Protein AF-A0A7S4CDK6-F1 (afdb_monomer)

Organism: NCBI:txid73025

Radius of gyration: 19.49 Å; Cα contacts (8 Å, |Δi|>4): 298; chains: 1; bounding box: 46×49×51 Å

Foldseek 3Di:
DDPDLVNLVVLLVVLLVLLVVLVQLAPVVLPPRPVPDDPVVSLVVSVVCLVPPLLVSLVVLLVVLVCLVVNVVCVVPVVSSLSSNLSSLSSNLSSLQGAPDRDDPVVSVVVPDPPDRQRAHALVCLVPLLDPVSLVSLLSSLVSNCVRPVLSSLSCLSVLLSLLSYDHPNQDDDPVSSLVSLLSSLVSSLVSLLSLLVVLLVDPCPDSSVLSSLLSSLSSVLSNVVNDDVVSVVVCVVVNVVSVVSLVVSLVSLVVVCVVPVPPVSSVNSNVSSVD

Structure (mmCIF, N/CA/C/O backbone):
data_AF-A0A7S4CDK6-F1
#
_entry.id   AF-A0A7S4CDK6-F1
#
loop_
_atom_site.group_PDB
_atom_site.id
_atom_site.type_symbol
_atom_site.label_atom_id
_atom_site.label_alt_id
_atom_site.label_comp_id
_atom_site.label_asym_id
_atom_site.label_entity_id
_atom_site.label_seq_id
_atom_site.pdbx_PDB_ins_code
_atom_site.Cartn_x
_atom_site.Cartn_y
_atom_site.Cartn_z
_atom_site.occupancy
_atom_site.B_iso_or_equiv
_atom_site.auth_seq_id
_atom_site.auth_comp_id
_atom_site.auth_asym_id
_atom_site.auth_atom_id
_atom_site.pdbx_PDB_model_num
ATOM 1 N N . GLN A 1 1 ? 3.231 27.220 -4.718 1.00 45.38 1 GLN A N 1
ATOM 2 C CA . GLN A 1 1 ? 4.482 27.857 -4.254 1.00 45.38 1 GLN A CA 1
ATOM 3 C C . GLN A 1 1 ? 5.558 26.787 -4.247 1.00 45.38 1 GLN A C 1
ATOM 5 O O . GLN A 1 1 ? 5.269 25.670 -3.843 1.00 45.38 1 GLN A O 1
ATOM 10 N N . PHE A 1 2 ? 6.711 27.118 -4.820 1.00 46.81 2 PHE A N 1
ATOM 11 C CA . PHE A 1 2 ? 7.751 26.212 -5.302 1.00 46.81 2 PHE A CA 1
ATOM 12 C C . PHE A 1 2 ? 8.329 25.304 -4.208 1.00 46.81 2 PHE A C 1
ATOM 14 O O . PHE A 1 2 ? 8.817 25.803 -3.199 1.00 46.81 2 PHE A O 1
ATOM 21 N N . TYR A 1 3 ? 8.321 23.988 -4.440 1.00 56.75 3 TYR A N 1
ATOM 22 C CA . TYR A 1 3 ? 9.137 23.036 -3.688 1.00 56.75 3 TYR A CA 1
ATOM 23 C C . TYR A 1 3 ? 10.616 23.330 -3.982 1.00 56.75 3 TYR A C 1
ATOM 25 O O . TYR A 1 3 ? 11.160 22.880 -4.985 1.00 56.75 3 TYR A O 1
ATOM 33 N N . GLY A 1 4 ? 11.264 24.126 -3.134 1.00 60.59 4 GLY A N 1
ATOM 34 C CA . GLY A 1 4 ? 12.725 24.133 -3.056 1.00 60.59 4 GLY A CA 1
ATOM 35 C C . GLY A 1 4 ? 13.206 22.893 -2.299 1.00 60.59 4 GLY A C 1
ATOM 36 O O . GLY A 1 4 ? 12.507 22.430 -1.393 1.00 60.59 4 GLY A O 1
ATOM 37 N N . GLY A 1 5 ? 14.398 22.377 -2.615 1.00 65.38 5 GLY A N 1
ATOM 38 C CA . GLY A 1 5 ? 14.950 21.168 -1.982 1.00 65.38 5 GLY A CA 1
ATOM 39 C C . GLY A 1 5 ? 14.940 21.208 -0.445 1.00 65.38 5 GLY A C 1
ATOM 40 O O . GLY A 1 5 ? 14.591 20.224 0.199 1.00 65.38 5 GLY A O 1
ATOM 41 N N . ALA A 1 6 ? 15.178 22.378 0.163 1.00 72.06 6 ALA A N 1
ATOM 42 C CA . ALA A 1 6 ? 15.091 22.559 1.618 1.00 72.06 6 ALA A CA 1
ATOM 43 C C . ALA A 1 6 ? 13.670 22.350 2.183 1.00 72.06 6 ALA A C 1
ATOM 45 O O . ALA A 1 6 ? 13.507 21.817 3.276 1.00 72.06 6 ALA A O 1
ATOM 46 N N . GLN A 1 7 ? 12.624 22.736 1.445 1.00 80.81 7 GLN A N 1
ATOM 47 C CA . GLN A 1 7 ? 11.238 22.540 1.878 1.00 80.81 7 GLN A CA 1
ATOM 48 C C . GLN A 1 7 ? 10.800 21.077 1.728 1.00 80.81 7 GLN A C 1
ATOM 50 O O . GLN A 1 7 ? 10.048 20.580 2.569 1.00 80.81 7 GLN A O 1
ATOM 55 N N . ALA A 1 8 ? 11.260 20.392 0.675 1.00 82.62 8 ALA A N 1
ATOM 56 C CA . ALA A 1 8 ? 11.042 18.956 0.502 1.00 82.62 8 ALA A CA 1
ATOM 57 C C . ALA A 1 8 ? 11.684 18.166 1.649 1.00 82.62 8 ALA A C 1
ATOM 59 O O . ALA A 1 8 ? 11.047 17.290 2.228 1.00 82.62 8 ALA A O 1
ATOM 60 N N . GLU A 1 9 ? 12.902 18.548 2.029 1.00 86.94 9 GLU A N 1
ATOM 61 C CA . GLU A 1 9 ? 13.659 17.907 3.098 1.00 86.94 9 GLU A CA 1
ATOM 62 C C . GLU A 1 9 ? 13.010 18.100 4.476 1.00 86.94 9 GLU A C 1
ATOM 64 O O . GLU A 1 9 ? 12.809 17.132 5.205 1.00 86.94 9 GLU A O 1
ATOM 69 N N . THR A 1 10 ? 12.566 19.316 4.816 1.00 89.81 10 THR A N 1
ATOM 70 C CA . THR A 1 10 ? 11.826 19.549 6.070 1.00 89.81 10 THR A CA 1
ATOM 71 C C . THR A 1 10 ? 10.529 18.739 6.127 1.00 89.81 10 THR A C 1
ATOM 73 O O . THR A 1 10 ? 10.194 18.174 7.169 1.00 89.81 10 THR A O 1
ATOM 76 N N . LYS A 1 11 ? 9.797 18.644 5.007 1.00 91.50 11 LYS A N 1
ATOM 77 C CA . LYS A 1 11 ? 8.600 17.793 4.920 1.00 91.50 11 LYS A CA 1
ATOM 78 C C . LYS A 1 11 ? 8.952 16.316 5.101 1.00 91.50 11 LYS A C 1
ATOM 80 O O . LYS A 1 11 ? 8.232 15.628 5.815 1.00 91.50 11 LYS A O 1
ATOM 85 N N . ARG A 1 12 ? 10.060 15.850 4.512 1.00 94.00 12 ARG A N 1
ATOM 86 C CA . ARG A 1 12 ? 10.548 14.466 4.632 1.00 94.00 12 ARG A CA 1
ATOM 87 C C . ARG A 1 12 ? 10.813 14.104 6.090 1.00 94.00 12 ARG A C 1
ATOM 89 O O . ARG A 1 12 ? 10.311 13.088 6.552 1.00 94.00 12 ARG A O 1
ATOM 96 N N . VAL A 1 13 ? 11.500 14.975 6.832 1.00 93.69 13 VAL A N 1
ATOM 97 C CA . VAL A 1 13 ? 11.748 14.779 8.271 1.00 93.69 13 VAL A CA 1
ATOM 98 C C . VAL A 1 13 ? 10.436 14.673 9.054 1.00 93.69 13 VAL A C 1
ATOM 100 O O . VAL A 1 13 ? 10.288 13.781 9.882 1.00 93.69 13 VAL A O 1
ATOM 103 N N . GLY A 1 14 ? 9.455 15.536 8.772 1.00 94.62 14 GLY A N 1
ATOM 104 C CA . GLY A 1 14 ? 8.136 15.455 9.411 1.00 94.62 14 GLY A CA 1
ATOM 105 C C . GLY A 1 14 ? 7.411 14.133 9.131 1.00 94.62 14 GLY A C 1
ATOM 106 O O . GLY A 1 14 ? 6.830 13.543 10.041 1.00 94.62 14 GLY A O 1
ATOM 107 N N . VAL A 1 15 ? 7.488 13.643 7.892 1.00 95.81 15 VAL A N 1
ATOM 108 C CA . VAL A 1 15 ? 6.927 12.343 7.489 1.00 95.81 15 VAL A CA 1
ATOM 109 C C . VAL A 1 15 ? 7.629 11.188 8.201 1.00 95.81 15 VAL A C 1
ATOM 111 O O . VAL A 1 15 ? 6.966 10.272 8.674 1.00 95.81 15 VAL A O 1
ATOM 114 N N . GLU A 1 16 ? 8.951 11.238 8.338 1.00 94.00 16 GLU A N 1
ATOM 115 C CA . GLU A 1 16 ? 9.725 10.195 9.023 1.00 94.00 16 GLU A CA 1
ATOM 116 C C . GLU A 1 16 ? 9.470 10.163 10.525 1.00 94.00 16 GLU A C 1
ATOM 118 O O . GLU A 1 16 ? 9.375 9.087 11.111 1.00 94.00 16 GLU A O 1
ATOM 123 N N . LEU A 1 17 ? 9.279 11.322 11.154 1.00 94.44 17 LEU A N 1
ATOM 124 C CA . LEU A 1 17 ? 8.832 11.387 12.544 1.00 94.44 17 LEU A CA 1
ATOM 125 C C . LEU A 1 17 ? 7.452 10.743 12.711 1.00 94.44 17 LEU A C 1
ATOM 127 O O . LEU A 1 17 ? 7.261 9.942 13.622 1.00 94.44 17 LEU A O 1
ATOM 131 N N . ALA A 1 18 ? 6.510 11.034 11.809 1.00 95.19 18 ALA A N 1
ATOM 132 C CA . ALA A 1 18 ? 5.204 10.380 11.819 1.00 95.19 18 ALA A CA 1
ATOM 133 C C . ALA A 1 18 ? 5.320 8.863 11.587 1.00 95.19 18 ALA A C 1
ATOM 135 O O . ALA A 1 18 ? 4.628 8.099 12.254 1.00 95.19 18 ALA A O 1
ATOM 136 N N . ALA A 1 19 ? 6.219 8.416 10.704 1.00 93.00 19 ALA A N 1
ATOM 137 C CA . ALA A 1 19 ? 6.455 6.995 10.442 1.00 93.00 19 ALA A CA 1
ATOM 138 C C . ALA A 1 19 ? 6.983 6.269 11.682 1.00 93.00 19 ALA A C 1
ATOM 140 O O . ALA A 1 19 ? 6.481 5.200 12.018 1.00 93.00 19 ALA A O 1
ATOM 141 N N . ASN A 1 20 ? 7.922 6.883 12.403 1.00 90.56 20 ASN A N 1
ATOM 142 C CA . ASN A 1 20 ? 8.428 6.341 13.662 1.00 90.56 20 ASN A CA 1
ATOM 143 C C . ASN A 1 20 ? 7.345 6.281 14.745 1.00 90.56 20 ASN A C 1
ATOM 145 O O . ASN A 1 20 ? 7.293 5.306 15.482 1.00 90.56 20 ASN A O 1
ATOM 149 N N . LEU A 1 21 ? 6.443 7.267 14.816 1.00 91.12 21 LEU A N 1
ATOM 150 C CA . LEU A 1 21 ? 5.305 7.210 15.741 1.00 91.12 21 LEU A CA 1
ATOM 151 C C . LEU A 1 21 ? 4.349 6.060 15.403 1.00 91.12 21 LEU A C 1
ATOM 153 O O . LEU A 1 21 ? 3.913 5.347 16.302 1.00 91.12 21 LEU A O 1
ATOM 157 N N . VAL A 1 22 ? 4.034 5.861 14.119 1.00 91.31 22 VAL A N 1
ATOM 158 C CA . VAL A 1 22 ? 3.199 4.727 13.693 1.00 91.31 22 VAL A CA 1
ATOM 159 C C . VAL A 1 22 ? 3.888 3.404 14.030 1.00 91.31 22 VAL A C 1
ATOM 161 O O . VAL A 1 22 ? 3.228 2.512 14.550 1.00 91.31 22 VAL A O 1
ATOM 164 N N . LEU A 1 23 ? 5.198 3.279 13.796 1.00 87.25 23 LEU A N 1
ATOM 165 C CA . LEU A 1 23 ? 5.959 2.079 14.151 1.00 87.25 23 LEU A CA 1
ATOM 166 C C . LEU A 1 23 ? 5.993 1.819 15.659 1.00 87.25 23 LEU A C 1
ATOM 168 O O . LEU A 1 23 ? 5.731 0.691 16.066 1.00 87.25 23 LEU A O 1
ATOM 172 N N . GLU A 1 24 ? 6.260 2.835 16.478 1.00 85.44 24 GLU A N 1
ATOM 173 C CA . GLU A 1 24 ? 6.353 2.705 17.941 1.00 85.44 24 GLU A CA 1
ATOM 174 C C . GLU A 1 24 ? 5.064 2.148 18.552 1.00 85.44 24 GLU A C 1
ATOM 176 O O . GLU A 1 24 ? 5.100 1.333 19.472 1.00 85.44 24 GLU A O 1
ATOM 181 N N . PHE A 1 25 ? 3.910 2.572 18.032 1.00 85.38 25 PHE A N 1
ATOM 182 C CA . PHE A 1 25 ? 2.615 2.081 18.499 1.00 85.38 25 PHE A CA 1
ATOM 183 C C . PHE A 1 25 ? 2.094 0.886 17.692 1.00 85.38 25 PHE A C 1
ATOM 185 O O . PHE A 1 25 ? 1.086 0.295 18.065 1.00 85.38 25 PHE A O 1
ATOM 192 N N . SER A 1 26 ? 2.760 0.482 16.612 1.00 79.38 26 SER A N 1
ATOM 193 C CA . SER A 1 26 ? 2.386 -0.729 15.878 1.00 79.38 26 SER A CA 1
ATOM 194 C C . SER A 1 26 ? 2.748 -1.991 16.669 1.00 79.38 26 SER A C 1
ATOM 196 O O . SER A 1 26 ? 3.706 -2.015 17.441 1.00 79.38 26 SER A O 1
ATOM 198 N N . HIS A 1 27 ? 2.037 -3.094 16.417 1.00 63.84 27 HIS A N 1
ATOM 199 C CA . HIS A 1 27 ? 2.345 -4.390 17.038 1.00 63.84 27 HIS A CA 1
ATOM 200 C C . HIS A 1 27 ? 3.748 -4.925 16.710 1.00 63.84 27 HIS A C 1
ATOM 202 O O . HIS A 1 27 ? 4.197 -5.848 17.378 1.00 63.84 27 HIS A O 1
ATOM 208 N N . THR A 1 28 ? 4.450 -4.370 15.715 1.00 54.78 28 THR A N 1
ATOM 209 C CA . THR A 1 28 ? 5.827 -4.773 15.386 1.00 54.78 28 THR A CA 1
ATOM 210 C C . THR A 1 28 ? 6.881 -4.249 16.363 1.00 54.78 28 THR A C 1
ATOM 212 O O . THR A 1 28 ? 7.990 -4.782 16.382 1.00 54.78 28 THR A O 1
ATOM 215 N N . ALA A 1 29 ? 6.543 -3.295 17.239 1.00 50.84 29 ALA A N 1
ATOM 216 C CA . ALA A 1 29 ? 7.381 -2.885 18.369 1.00 50.84 29 ALA A CA 1
ATOM 217 C C . ALA A 1 29 ? 7.308 -3.937 19.505 1.00 50.84 29 ALA A C 1
ATOM 219 O O . ALA A 1 29 ? 6.850 -3.681 20.614 1.00 50.84 29 ALA A O 1
ATOM 220 N N . THR A 1 30 ? 7.703 -5.180 19.202 1.00 50.19 30 THR A N 1
ATOM 221 C CA . THR A 1 30 ? 7.587 -6.371 20.071 1.00 50.19 30 THR A CA 1
ATOM 222 C C . THR A 1 30 ? 8.682 -6.498 21.132 1.00 50.19 30 THR A C 1
ATOM 224 O O . THR A 1 30 ? 8.675 -7.428 21.939 1.00 50.19 30 THR A O 1
ATOM 227 N N . LYS A 1 31 ? 9.642 -5.579 21.167 1.00 47.53 31 LYS A N 1
ATOM 228 C CA . LYS A 1 31 ? 10.633 -5.481 22.241 1.00 47.53 31 LYS A CA 1
ATOM 229 C C . LYS A 1 31 ? 10.305 -4.207 22.982 1.00 47.53 31 LYS A C 1
ATOM 231 O O . LYS A 1 31 ? 10.211 -3.183 22.324 1.00 47.53 31 LYS A O 1
ATOM 236 N N . GLY A 1 32 ? 10.042 -4.332 24.285 1.00 52.88 32 GLY A N 1
ATOM 237 C CA . GLY A 1 32 ? 9.479 -3.289 25.140 1.00 52.88 32 GLY A CA 1
ATOM 238 C C . GLY A 1 32 ? 9.817 -1.878 24.685 1.00 52.88 32 GLY A C 1
ATOM 239 O O . GLY A 1 32 ? 10.976 -1.598 24.410 1.00 52.88 32 GLY A O 1
ATOM 240 N N . THR A 1 33 ? 8.786 -1.039 24.607 1.00 55.62 33 THR A N 1
ATOM 241 C CA . THR A 1 33 ? 8.865 0.369 24.208 1.00 55.62 33 THR A CA 1
ATOM 242 C C . THR A 1 33 ? 10.189 0.975 24.669 1.00 55.62 33 THR A C 1
ATOM 244 O O . THR A 1 33 ? 10.483 0.934 25.874 1.00 55.62 33 THR A O 1
ATOM 247 N N . ASP A 1 34 ? 10.951 1.605 23.776 1.00 60.88 34 ASP A N 1
ATOM 248 C CA . ASP A 1 34 ? 12.146 2.361 24.187 1.00 60.88 34 ASP A CA 1
ATOM 249 C C . ASP A 1 34 ? 11.770 3.537 25.120 1.00 60.88 34 ASP A C 1
ATOM 251 O O . ASP A 1 34 ? 12.614 4.158 25.766 1.00 60.88 34 ASP A O 1
ATOM 255 N N . LEU A 1 35 ? 10.466 3.807 25.232 1.00 66.81 35 LEU A N 1
ATOM 256 C CA . LEU A 1 35 ? 9.830 4.788 26.098 1.00 66.81 35 LEU A CA 1
ATOM 257 C C . LEU A 1 35 ? 9.694 4.352 27.570 1.00 66.81 35 LEU A C 1
ATOM 259 O O . LEU A 1 35 ? 9.248 5.153 28.392 1.00 66.81 35 LEU A O 1
ATOM 263 N N . GLY A 1 36 ? 10.063 3.115 27.928 1.00 68.38 36 GLY A N 1
ATOM 264 C CA . GLY A 1 36 ? 9.991 2.617 29.309 1.00 68.38 36 GLY A CA 1
ATOM 265 C C . GLY A 1 36 ? 8.570 2.539 29.889 1.00 68.38 36 GLY A C 1
ATOM 266 O O . GLY A 1 36 ? 8.401 2.615 31.108 1.00 68.38 36 GLY A O 1
ATOM 267 N N . LEU A 1 37 ? 7.548 2.420 29.036 1.00 72.19 37 LEU A N 1
ATOM 268 C CA . LEU A 1 37 ? 6.153 2.269 29.448 1.00 72.19 37 LEU A CA 1
ATOM 269 C C . LEU A 1 37 ? 5.861 0.827 29.882 1.00 72.19 37 LEU A C 1
ATOM 271 O O . LEU A 1 37 ? 6.471 -0.125 29.391 1.00 72.19 37 LEU A O 1
ATOM 275 N N . THR A 1 38 ? 4.890 0.653 30.784 1.00 79.38 38 THR A N 1
ATOM 276 C CA . THR A 1 38 ? 4.320 -0.682 31.013 1.00 79.38 38 THR A CA 1
ATOM 277 C C . THR A 1 38 ? 3.528 -1.113 29.781 1.00 79.38 38 THR A C 1
ATOM 279 O O . THR A 1 38 ? 3.049 -0.273 29.013 1.00 79.38 38 THR A O 1
ATOM 282 N N . TRP A 1 39 ? 3.361 -2.423 29.601 1.00 77.75 39 TRP A N 1
ATOM 283 C CA . TRP A 1 39 ? 2.601 -2.967 28.476 1.00 77.75 39 TRP A CA 1
ATOM 284 C C . TRP A 1 39 ? 1.162 -2.428 28.439 1.00 77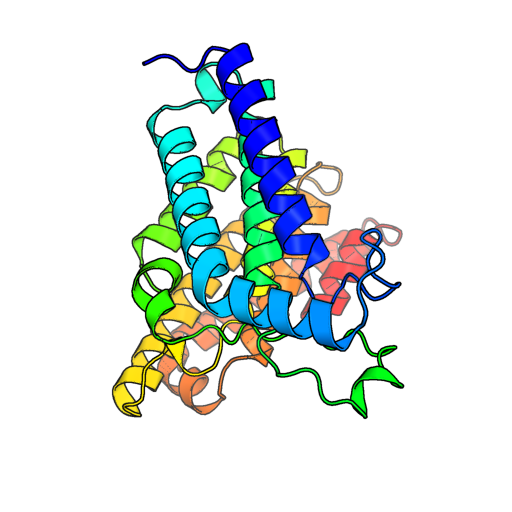.75 39 TRP A C 1
ATOM 286 O O . TRP A 1 39 ? 0.680 -2.040 27.381 1.00 77.75 39 TRP A O 1
ATOM 296 N N . GLU A 1 40 ? 0.499 -2.302 29.592 1.00 80.50 40 GLU A N 1
ATOM 297 C CA . GLU A 1 40 ? -0.873 -1.786 29.679 1.00 80.50 40 GLU A CA 1
ATOM 298 C C . GLU A 1 40 ? -0.963 -0.317 29.252 1.00 80.50 40 GLU A C 1
ATOM 300 O O . GLU A 1 40 ? -1.910 0.074 28.569 1.00 80.50 40 GLU A O 1
ATOM 305 N N . ALA A 1 41 ? 0.016 0.502 29.649 1.00 82.12 41 ALA A N 1
ATOM 306 C CA . ALA A 1 41 ? 0.068 1.908 29.265 1.00 82.12 41 ALA A CA 1
ATOM 307 C C . ALA A 1 41 ? 0.344 2.060 27.761 1.00 82.12 41 ALA A C 1
ATOM 309 O O . ALA A 1 41 ? -0.288 2.884 27.101 1.00 82.12 41 ALA A O 1
ATOM 310 N N . HIS A 1 42 ? 1.241 1.238 27.208 1.00 83.12 42 HIS A N 1
ATOM 311 C CA . HIS A 1 42 ? 1.512 1.215 25.770 1.00 83.12 42 HIS A CA 1
ATOM 312 C C . HIS A 1 42 ? 0.289 0.774 24.963 1.00 83.12 42 HIS A C 1
ATOM 314 O O . HIS A 1 42 ? -0.073 1.455 24.006 1.00 83.12 42 HIS A O 1
ATOM 320 N N . GLU A 1 43 ? -0.418 -0.271 25.400 1.00 81.88 43 GLU A N 1
ATOM 321 C CA . GLU A 1 43 ? -1.638 -0.746 24.737 1.00 81.88 43 GLU A CA 1
ATOM 322 C C . GLU A 1 43 ? -2.753 0.315 24.763 1.00 81.88 43 GLU A C 1
ATOM 324 O O . GLU A 1 43 ? -3.433 0.532 23.760 1.00 81.88 43 GLU A O 1
ATOM 329 N N . GLN A 1 44 ? -2.909 1.058 25.866 1.00 86.25 44 GLN A N 1
ATOM 330 C CA . GLN A 1 44 ? -3.842 2.192 25.921 1.00 86.25 44 GLN A CA 1
ATOM 331 C C . GLN A 1 44 ? -3.465 3.304 24.935 1.00 86.25 44 GLN A C 1
ATOM 333 O O . GLN A 1 44 ? -4.337 3.829 24.236 1.00 86.25 44 GLN A O 1
ATOM 338 N N . CYS A 1 45 ? -2.178 3.659 24.851 1.00 88.00 45 CYS A N 1
ATOM 339 C CA . CYS A 1 45 ? -1.695 4.636 23.878 1.00 88.00 45 CYS A CA 1
ATOM 340 C C . CYS A 1 45 ? -1.921 4.161 22.442 1.00 88.00 45 CYS A C 1
ATOM 342 O O . CYS A 1 45 ? -2.380 4.947 21.615 1.00 88.00 45 CYS A O 1
ATOM 344 N N . ARG A 1 46 ? -1.665 2.883 22.156 1.00 88.19 46 ARG A N 1
ATOM 345 C CA . ARG A 1 46 ? -1.907 2.275 20.849 1.00 88.19 46 ARG A CA 1
ATOM 346 C C . ARG A 1 46 ? -3.373 2.362 20.444 1.00 88.19 46 ARG A C 1
ATOM 348 O O . ARG A 1 46 ? -3.665 2.809 19.335 1.00 88.19 46 ARG A O 1
ATOM 355 N N . LEU A 1 47 ? -4.292 1.962 21.323 1.00 87.88 47 LEU A N 1
ATOM 356 C CA . LEU A 1 47 ? -5.730 2.033 21.051 1.00 87.88 47 LEU A CA 1
ATOM 357 C C . LEU A 1 47 ? -6.174 3.482 20.811 1.00 87.88 47 LEU A C 1
ATOM 359 O O . LEU A 1 47 ? -6.846 3.763 19.818 1.00 87.88 47 LEU A O 1
ATOM 363 N N . GLY A 1 48 ? -5.717 4.422 21.645 1.00 90.56 48 GLY A N 1
ATOM 364 C CA . GLY A 1 48 ? -5.971 5.849 21.438 1.00 90.56 48 GLY A CA 1
ATOM 365 C C . GLY A 1 48 ? -5.411 6.368 20.108 1.00 90.56 48 GLY A C 1
ATOM 366 O O . GLY A 1 48 ? -6.087 7.110 19.395 1.00 90.56 48 GLY A O 1
ATOM 367 N N . PHE A 1 49 ? -4.205 5.939 19.727 1.00 92.38 49 PHE A N 1
ATOM 368 C CA . PHE A 1 49 ? -3.575 6.291 18.455 1.00 92.38 49 PHE A CA 1
ATOM 369 C C . PHE A 1 49 ? -4.368 5.746 17.260 1.00 92.38 49 PHE A C 1
ATOM 371 O O . PHE A 1 49 ? -4.645 6.491 16.315 1.00 92.38 49 PHE A O 1
ATOM 378 N N . GLN A 1 50 ? -4.783 4.477 17.320 1.00 91.50 50 GLN A N 1
ATOM 379 C CA . GLN A 1 50 ? -5.617 3.823 16.308 1.00 91.50 50 GLN A CA 1
ATOM 380 C C . GLN A 1 50 ? -6.935 4.577 16.094 1.00 91.50 50 GLN A C 1
ATOM 382 O O . GLN A 1 50 ? -7.333 4.818 14.954 1.00 91.50 50 GLN A O 1
ATOM 387 N N . GLU A 1 51 ? -7.610 4.956 17.181 1.00 89.94 51 GLU A N 1
ATOM 388 C CA . GLU A 1 51 ? -8.928 5.594 17.132 1.00 89.94 51 GLU A CA 1
ATOM 389 C C . GLU A 1 51 ? -8.876 7.066 16.704 1.00 89.94 51 GLU A C 1
ATOM 391 O O . GLU A 1 51 ? -9.782 7.532 16.011 1.00 89.94 51 GLU A O 1
ATOM 396 N N . GLN A 1 52 ? -7.836 7.805 17.101 1.00 91.56 52 GLN A N 1
ATOM 397 C CA . GLN A 1 52 ? -7.819 9.269 16.980 1.00 91.56 52 GLN A CA 1
ATOM 398 C C . GLN A 1 52 ? -6.869 9.795 15.897 1.00 91.56 52 GLN A C 1
ATOM 400 O O . GLN A 1 52 ? -7.139 10.837 15.294 1.00 91.56 52 GLN A O 1
ATOM 405 N N . LEU A 1 53 ? -5.749 9.110 15.646 1.00 94.44 53 LEU A N 1
ATOM 406 C CA . LEU A 1 53 ? -4.633 9.668 14.872 1.00 94.44 53 LEU A CA 1
ATOM 407 C C . LEU A 1 53 ? -4.343 8.903 13.583 1.00 94.44 53 LEU A C 1
ATOM 409 O O . LEU A 1 53 ? -4.065 9.535 12.563 1.00 94.44 53 LEU A O 1
ATOM 413 N N . LEU A 1 54 ? -4.447 7.574 13.595 1.00 94.31 54 LEU A N 1
ATOM 414 C CA . LEU A 1 54 ? -4.001 6.724 12.489 1.00 94.31 54 LEU A CA 1
ATOM 415 C C . LEU A 1 54 ? -4.668 7.083 11.148 1.00 94.31 54 LEU A C 1
ATOM 417 O O . LEU A 1 54 ? -3.981 7.255 10.140 1.00 94.31 54 LEU A O 1
ATOM 421 N N . PHE A 1 55 ? -5.992 7.277 11.137 1.00 93.88 55 PHE A N 1
ATOM 422 C CA . PHE A 1 55 ? -6.704 7.674 9.915 1.00 93.88 55 PHE A CA 1
ATOM 423 C C . PHE A 1 55 ? -6.293 9.064 9.421 1.00 93.88 55 PHE A C 1
ATOM 425 O O . PHE A 1 55 ? -6.098 9.271 8.224 1.00 93.88 55 PHE A O 1
ATOM 432 N N . SER A 1 56 ? -6.135 10.017 10.342 1.00 94.00 56 SER A N 1
ATOM 433 C CA . SER A 1 56 ? -5.713 11.382 10.022 1.00 94.00 56 SER A CA 1
ATOM 434 C C . SER A 1 56 ? -4.318 11.396 9.399 1.00 94.00 56 SER A C 1
ATOM 436 O O . SER A 1 56 ? -4.098 12.092 8.409 1.00 94.00 56 SER A O 1
ATOM 438 N N . ILE A 1 57 ? -3.400 10.584 9.931 1.00 95.25 57 ILE A N 1
ATOM 439 C CA . ILE A 1 57 ? -2.049 10.397 9.391 1.00 95.25 57 ILE A CA 1
ATOM 440 C C . ILE A 1 57 ? -2.114 9.816 7.977 1.00 95.25 57 ILE A C 1
ATOM 442 O O . ILE A 1 57 ? -1.501 10.371 7.062 1.00 95.25 57 ILE A O 1
ATOM 446 N N . LEU A 1 58 ? -2.894 8.753 7.764 1.00 94.06 58 LEU A N 1
ATOM 447 C CA . LEU A 1 58 ? -3.075 8.163 6.436 1.00 94.06 58 LEU A CA 1
ATOM 448 C C . LEU A 1 58 ? -3.631 9.192 5.439 1.00 94.06 58 LEU A C 1
ATOM 450 O O . LEU A 1 58 ? -3.061 9.393 4.367 1.00 94.06 58 LEU A O 1
ATOM 454 N N . HIS A 1 59 ? -4.701 9.896 5.806 1.00 93.38 59 HIS A N 1
ATOM 455 C CA . HIS A 1 59 ? -5.336 10.902 4.957 1.00 93.38 59 HIS A CA 1
ATOM 456 C C . HIS A 1 59 ? -4.380 12.056 4.603 1.00 93.38 59 HIS A C 1
ATOM 458 O O . HIS A 1 59 ? -4.298 12.483 3.445 1.00 93.38 59 HIS A O 1
ATOM 464 N N . GLN A 1 60 ? -3.619 12.556 5.580 1.00 94.38 60 GLN A N 1
ATOM 465 C CA . GLN A 1 60 ? -2.599 13.582 5.346 1.00 94.38 60 GLN A CA 1
ATOM 466 C C . GLN A 1 60 ? -1.475 13.074 4.439 1.00 94.38 60 GLN A C 1
ATOM 468 O O . GLN A 1 60 ? -1.005 13.821 3.583 1.00 94.38 60 GLN A O 1
ATOM 473 N N . THR A 1 61 ? -1.093 11.805 4.568 1.00 95.38 61 THR A N 1
ATOM 474 C CA . THR A 1 61 ? -0.085 11.171 3.710 1.00 95.38 61 THR A CA 1
ATOM 475 C C . THR A 1 61 ? -0.564 11.085 2.262 1.00 95.38 61 THR A C 1
ATOM 477 O O . THR A 1 61 ? 0.150 11.515 1.356 1.00 95.38 61 THR A O 1
ATOM 480 N N . VAL A 1 62 ? -1.803 10.639 2.025 1.00 94.19 62 VAL A N 1
ATOM 481 C CA . VAL A 1 62 ? -2.417 10.641 0.682 1.00 94.19 62 VAL A CA 1
ATOM 482 C C . VAL A 1 62 ? -2.461 12.060 0.107 1.00 94.19 62 VAL A C 1
ATOM 484 O O . VAL A 1 62 ? -2.071 12.283 -1.040 1.00 94.19 62 VAL A O 1
ATOM 487 N N . THR A 1 63 ? -2.863 13.042 0.918 1.00 93.44 63 THR A N 1
ATOM 488 C CA . THR A 1 63 ? -2.910 14.456 0.511 1.00 93.44 63 THR A CA 1
ATOM 489 C C . THR A 1 63 ? -1.522 14.986 0.141 1.00 93.44 63 THR A C 1
ATOM 491 O O . THR A 1 63 ? -1.373 15.685 -0.865 1.00 93.44 63 THR A O 1
ATOM 494 N N . LEU A 1 64 ? -0.491 14.642 0.919 1.00 94.69 64 LEU A N 1
ATOM 495 C CA . LEU A 1 64 ? 0.897 15.010 0.647 1.00 94.69 64 LEU A CA 1
ATOM 496 C C . LEU A 1 64 ? 1.373 14.423 -0.682 1.00 94.69 64 LEU A C 1
ATOM 498 O O . LEU A 1 64 ? 1.911 15.167 -1.504 1.00 94.69 64 LEU A O 1
ATOM 502 N N . LEU A 1 65 ? 1.174 13.123 -0.905 1.00 95.31 65 LEU A N 1
ATOM 503 C CA . LEU A 1 65 ? 1.602 12.453 -2.135 1.00 95.31 65 LEU A CA 1
ATOM 504 C C . LEU A 1 65 ? 0.867 13.018 -3.358 1.00 95.31 65 LEU A C 1
ATOM 506 O O . LEU A 1 65 ? 1.502 13.329 -4.366 1.00 95.31 65 LEU A O 1
ATOM 510 N N . SER A 1 66 ? -0.445 13.242 -3.243 1.00 93.50 66 SER A N 1
ATOM 511 C CA . SER A 1 66 ? -1.250 13.883 -4.289 1.00 93.50 66 SER A CA 1
ATOM 512 C C . SER A 1 66 ? -0.753 15.296 -4.593 1.00 93.50 66 SER A C 1
ATOM 514 O O . SER A 1 66 ? -0.540 15.652 -5.752 1.00 93.50 66 SER A O 1
ATOM 516 N N . THR A 1 67 ? -0.434 16.079 -3.559 1.00 92.94 67 THR A N 1
ATOM 517 C CA . THR A 1 67 ? 0.164 17.412 -3.724 1.00 92.94 67 THR A CA 1
ATOM 518 C C . THR A 1 67 ? 1.524 17.335 -4.417 1.00 92.94 67 THR A C 1
ATOM 520 O O . THR A 1 67 ? 1.805 18.150 -5.295 1.00 92.94 67 THR A O 1
ATOM 523 N N . CYS A 1 68 ? 2.368 16.360 -4.063 1.00 92.56 68 CYS A N 1
ATOM 524 C CA . CYS A 1 68 ? 3.671 16.171 -4.703 1.00 92.56 68 CYS A CA 1
ATOM 525 C C . CYS A 1 68 ? 3.525 15.841 -6.196 1.00 92.56 68 CYS A C 1
ATOM 527 O O . CYS A 1 68 ? 4.266 16.387 -7.017 1.00 92.56 68 CYS A O 1
ATOM 529 N N . HIS A 1 69 ? 2.544 15.006 -6.544 1.00 92.50 69 HIS A N 1
ATOM 530 C CA . HIS A 1 69 ? 2.221 14.662 -7.927 1.00 92.50 69 HIS A CA 1
ATOM 531 C C . HIS A 1 69 ? 1.696 15.877 -8.709 1.00 92.50 69 HIS A C 1
ATOM 533 O O . HIS A 1 69 ? 2.257 16.249 -9.738 1.00 92.50 69 HIS A O 1
ATOM 539 N N . GLN A 1 70 ? 0.684 16.573 -8.180 1.00 91.69 70 GLN A N 1
ATOM 540 C CA . GLN A 1 70 ? 0.076 17.749 -8.817 1.00 91.69 70 GLN A CA 1
ATOM 541 C C . GLN A 1 70 ? 1.073 18.894 -9.014 1.00 91.69 70 GLN A C 1
ATOM 543 O O . GLN A 1 70 ? 1.063 19.568 -10.044 1.00 91.69 70 GLN A O 1
ATOM 548 N N . GLN A 1 71 ? 1.954 19.112 -8.036 1.00 89.94 71 GLN A N 1
ATOM 549 C CA . GLN A 1 71 ? 2.992 20.141 -8.104 1.00 89.94 71 GLN A CA 1
ATOM 550 C C . GLN A 1 71 ? 4.239 19.683 -8.862 1.00 89.94 71 GLN A C 1
ATOM 552 O O . GLN A 1 71 ? 5.198 20.449 -8.943 1.00 89.94 71 GLN A O 1
ATOM 557 N N . ARG A 1 72 ? 4.228 18.466 -9.427 1.00 89.75 72 ARG A N 1
ATOM 558 C CA . ARG A 1 72 ? 5.317 17.906 -10.235 1.00 89.75 72 ARG A CA 1
ATOM 559 C C . ARG A 1 72 ? 6.665 18.010 -9.521 1.00 89.75 72 ARG A C 1
ATOM 561 O O . ARG A 1 72 ? 7.673 18.356 -10.129 1.00 89.75 72 ARG A O 1
ATOM 568 N N . VAL A 1 73 ? 6.688 17.695 -8.224 1.00 87.44 73 VAL A N 1
ATOM 569 C CA . VAL A 1 73 ? 7.890 17.816 -7.375 1.00 87.44 73 VAL A CA 1
ATOM 570 C C . VAL A 1 73 ? 9.059 17.028 -7.958 1.00 87.44 73 VAL A C 1
ATOM 572 O O . VAL A 1 73 ? 10.183 17.514 -7.973 1.00 87.44 73 VAL A O 1
ATOM 575 N N . LEU A 1 74 ? 8.760 15.867 -8.532 1.00 88.38 74 LEU A N 1
ATOM 576 C CA . LEU A 1 74 ? 9.690 15.019 -9.267 1.00 88.38 74 LEU A CA 1
ATOM 577 C C . LEU A 1 74 ? 10.356 15.702 -10.481 1.00 88.38 74 LEU A C 1
ATOM 579 O O . LEU A 1 74 ? 11.488 15.377 -10.813 1.00 88.38 74 LEU A O 1
ATOM 583 N N . GLN A 1 75 ? 9.688 16.658 -11.133 1.00 88.75 75 GLN A N 1
ATOM 584 C CA . GLN A 1 75 ? 10.257 17.436 -12.244 1.00 88.75 75 GLN A CA 1
ATOM 585 C C . GLN A 1 75 ? 11.087 18.624 -11.740 1.00 88.75 75 GLN A C 1
ATOM 587 O O . GLN A 1 75 ? 12.007 19.065 -12.424 1.00 88.75 75 GLN A O 1
ATOM 592 N N . CYS A 1 76 ? 10.757 19.160 -10.561 1.00 87.31 76 CYS A N 1
ATOM 593 C CA . CYS A 1 76 ? 11.458 20.300 -9.969 1.00 87.31 76 CYS A CA 1
ATOM 594 C C . CYS A 1 76 ? 12.752 19.895 -9.251 1.00 87.31 76 CYS A C 1
ATOM 596 O O . CYS A 1 76 ? 13.773 20.557 -9.418 1.00 87.31 76 CYS A O 1
ATOM 598 N N . ASP A 1 77 ? 12.704 18.830 -8.451 1.00 89.06 77 ASP A N 1
ATOM 599 C CA . ASP A 1 77 ? 13.844 18.266 -7.726 1.00 89.06 77 ASP A CA 1
ATOM 600 C C . ASP A 1 77 ? 13.685 16.734 -7.679 1.00 89.06 77 ASP A C 1
ATOM 602 O O . ASP A 1 77 ? 13.043 16.203 -6.767 1.00 89.06 77 ASP A O 1
ATOM 606 N N . PRO A 1 78 ? 14.218 16.008 -8.680 1.00 89.56 78 PRO A N 1
ATOM 607 C CA . PRO A 1 78 ? 13.989 14.572 -8.826 1.00 89.56 78 PRO A CA 1
ATOM 608 C C . PRO A 1 78 ? 14.432 13.758 -7.606 1.00 89.56 78 PRO A C 1
ATOM 610 O O . PRO A 1 78 ? 13.713 12.868 -7.159 1.00 89.56 78 PRO A O 1
ATOM 613 N N . GLN A 1 79 ? 15.592 14.089 -7.033 1.00 88.56 79 GLN A N 1
ATOM 614 C CA . GLN A 1 79 ? 16.181 13.339 -5.922 1.00 88.56 79 GLN A CA 1
ATOM 615 C C . GLN A 1 79 ? 15.459 13.628 -4.604 1.00 88.56 79 GLN A C 1
ATOM 617 O O . GLN A 1 79 ? 15.042 12.697 -3.912 1.00 88.56 79 GLN A O 1
ATOM 622 N N . ALA A 1 80 ? 15.259 14.904 -4.252 1.00 89.62 80 ALA A N 1
ATOM 623 C CA . ALA A 1 80 ? 14.533 15.237 -3.026 1.00 89.62 80 ALA A CA 1
ATOM 624 C C . ALA A 1 80 ? 13.052 14.834 -3.119 1.00 89.62 80 ALA A C 1
ATOM 626 O O . ALA A 1 80 ? 12.473 14.373 -2.134 1.00 89.62 80 ALA A O 1
ATOM 627 N N . GLY A 1 81 ? 12.455 14.955 -4.308 1.00 91.88 81 GLY A N 1
ATOM 628 C CA . GLY A 1 81 ? 11.091 14.530 -4.597 1.00 91.88 81 GLY A CA 1
ATOM 629 C C . GLY A 1 81 ? 10.893 13.027 -4.448 1.00 91.88 81 GLY A C 1
ATOM 630 O O . GLY A 1 81 ? 9.977 12.614 -3.737 1.00 91.88 81 GLY A O 1
ATOM 631 N N . ALA A 1 82 ? 11.771 12.216 -5.047 1.00 91.81 82 ALA A N 1
ATOM 632 C CA . ALA A 1 82 ? 11.715 10.760 -4.924 1.00 91.81 82 ALA A CA 1
ATOM 633 C C . ALA A 1 82 ? 11.867 10.312 -3.464 1.00 91.81 82 ALA A C 1
ATOM 635 O O . ALA A 1 82 ? 11.088 9.480 -3.005 1.00 91.81 82 ALA A O 1
ATOM 636 N N . ARG A 1 83 ? 12.789 10.919 -2.697 1.00 91.81 83 ARG A N 1
ATOM 637 C CA . ARG A 1 83 ? 12.938 10.625 -1.261 1.00 91.81 83 ARG A CA 1
ATOM 638 C C . ARG A 1 83 ? 11.701 10.995 -0.450 1.00 91.81 83 ARG A C 1
ATOM 640 O O . ARG A 1 83 ? 11.262 10.196 0.364 1.00 91.81 83 ARG A O 1
ATOM 647 N N . LEU A 1 84 ? 11.120 12.177 -0.669 1.00 94.31 84 LEU A N 1
ATOM 648 C CA . LEU A 1 84 ? 9.908 12.598 0.043 1.00 94.31 84 LEU A CA 1
ATOM 649 C C . LEU A 1 84 ? 8.717 11.679 -0.261 1.00 94.31 84 LEU A C 1
ATOM 651 O O . LEU A 1 84 ? 7.986 11.302 0.655 1.00 94.31 84 LEU A O 1
ATOM 655 N N . ILE A 1 85 ? 8.522 11.327 -1.535 1.00 95.44 85 ILE A N 1
ATOM 656 C CA . ILE A 1 85 ? 7.472 10.393 -1.953 1.00 95.44 85 ILE A CA 1
ATOM 657 C C . ILE A 1 85 ? 7.718 9.017 -1.332 1.00 95.44 85 ILE A C 1
ATOM 659 O O . ILE A 1 85 ? 6.792 8.458 -0.753 1.00 95.44 85 ILE A O 1
ATOM 663 N N . GLY A 1 86 ? 8.959 8.524 -1.371 1.00 94.62 86 GLY A N 1
ATOM 664 C CA . GLY A 1 86 ? 9.364 7.276 -0.727 1.00 94.62 86 GLY A CA 1
ATOM 665 C C . GLY A 1 86 ? 9.047 7.263 0.769 1.00 94.62 86 GLY A C 1
ATOM 666 O O . GLY A 1 86 ? 8.344 6.368 1.224 1.00 94.62 86 GLY A O 1
ATOM 667 N N . SER A 1 87 ? 9.452 8.289 1.529 1.00 95.12 87 SER A N 1
ATOM 668 C CA . SER A 1 87 ? 9.119 8.389 2.960 1.00 95.12 87 SER A CA 1
ATOM 669 C C . SER A 1 87 ? 7.602 8.432 3.195 1.00 95.12 87 SER A C 1
ATOM 671 O O . SER A 1 87 ? 7.110 7.842 4.157 1.00 95.12 87 SER A O 1
ATOM 673 N N . GLY A 1 88 ? 6.842 9.089 2.309 1.00 96.56 88 GLY A N 1
ATOM 674 C CA . GLY A 1 88 ? 5.377 9.106 2.364 1.00 96.56 88 GLY A CA 1
ATOM 675 C C . GLY A 1 88 ? 4.752 7.732 2.107 1.00 96.56 88 GLY A C 1
ATOM 676 O O . GLY A 1 88 ? 3.829 7.338 2.815 1.00 96.56 88 GLY A O 1
ATOM 677 N N . LEU A 1 89 ? 5.270 6.975 1.140 1.00 96.12 89 LEU A N 1
ATOM 678 C CA . LEU A 1 89 ? 4.828 5.606 0.855 1.00 96.12 89 LEU A CA 1
ATOM 679 C C . LEU A 1 89 ? 5.188 4.649 1.990 1.00 96.12 89 LEU A C 1
ATOM 681 O O . LEU A 1 89 ? 4.356 3.831 2.372 1.00 96.12 89 LEU A O 1
ATOM 685 N N . THR A 1 90 ? 6.364 4.805 2.600 1.00 93.88 90 THR A N 1
ATOM 686 C CA . THR A 1 90 ? 6.749 4.056 3.801 1.00 93.88 90 THR A CA 1
ATOM 687 C C . THR A 1 90 ? 5.779 4.324 4.951 1.00 93.88 90 THR A C 1
ATOM 689 O O . THR A 1 90 ? 5.231 3.379 5.515 1.00 93.88 90 THR A O 1
ATOM 692 N N . LEU A 1 91 ? 5.479 5.594 5.252 1.00 95.50 91 LEU A N 1
ATOM 693 C CA . LEU A 1 91 ? 4.482 5.953 6.267 1.00 95.50 91 LEU A CA 1
ATOM 694 C C . LEU A 1 91 ? 3.105 5.343 5.962 1.00 95.50 91 LEU A C 1
ATOM 696 O O . LEU A 1 91 ? 2.460 4.782 6.848 1.00 95.50 91 LEU A O 1
ATOM 700 N N . MET A 1 92 ? 2.668 5.421 4.703 1.00 95.38 92 MET A N 1
ATOM 701 C CA . MET A 1 92 ? 1.418 4.806 4.261 1.00 95.38 92 MET A CA 1
ATOM 702 C C . MET A 1 92 ? 1.435 3.291 4.468 1.00 95.38 92 MET A C 1
ATOM 704 O O . MET A 1 92 ? 0.460 2.745 4.975 1.00 95.38 92 MET A O 1
ATOM 708 N N . SER A 1 93 ? 2.538 2.620 4.135 1.00 92.94 93 SER A N 1
ATOM 709 C CA . SER A 1 93 ? 2.677 1.176 4.315 1.00 92.94 93 SER A CA 1
ATOM 710 C C . SER A 1 93 ? 2.573 0.770 5.785 1.00 92.94 93 SER A C 1
ATOM 712 O O . SER A 1 93 ? 1.860 -0.178 6.091 1.00 92.94 93 SER A O 1
ATOM 714 N N . TYR A 1 94 ? 3.169 1.532 6.709 1.00 91.12 94 TYR A N 1
ATOM 715 C CA . TYR A 1 94 ? 3.054 1.269 8.147 1.00 91.12 94 TYR A CA 1
ATOM 716 C C . TYR A 1 94 ? 1.631 1.478 8.660 1.00 91.12 94 TYR A C 1
ATOM 718 O O . TYR A 1 94 ? 1.135 0.677 9.450 1.00 91.12 94 TYR A O 1
ATOM 726 N N . ALA A 1 95 ? 0.944 2.517 8.181 1.00 92.62 95 ALA A N 1
ATOM 727 C CA . ALA A 1 95 ? -0.446 2.757 8.550 1.00 92.62 95 ALA A CA 1
ATOM 728 C C . ALA A 1 95 ? -1.393 1.668 8.011 1.00 92.62 95 ALA A C 1
ATOM 730 O O . ALA A 1 95 ? -2.351 1.300 8.687 1.00 92.62 95 ALA A O 1
ATOM 731 N N . LEU A 1 96 ? -1.128 1.143 6.810 1.00 92.00 96 LEU A N 1
ATOM 732 C CA . LEU A 1 96 ? -1.910 0.067 6.191 1.00 92.00 96 LEU A CA 1
ATOM 733 C C . LEU A 1 96 ? -1.545 -1.327 6.718 1.00 92.00 96 LEU A C 1
ATOM 735 O O . LEU A 1 96 ? -2.373 -2.224 6.662 1.00 92.00 96 LEU A O 1
ATOM 739 N N . ALA A 1 97 ? -0.341 -1.519 7.252 1.00 88.94 97 ALA A N 1
ATOM 740 C CA . ALA A 1 97 ? 0.055 -2.752 7.931 1.00 88.94 97 ALA A CA 1
ATOM 741 C C . ALA A 1 97 ? -0.429 -2.807 9.393 1.00 88.94 97 ALA A C 1
ATOM 743 O O . ALA A 1 97 ? -0.139 -3.770 10.108 1.00 88.94 97 ALA A O 1
ATOM 744 N N . TRP A 1 98 ? -1.148 -1.776 9.854 1.00 89.00 98 TRP A N 1
ATOM 745 C CA . TRP A 1 98 ? -1.653 -1.706 11.216 1.00 89.00 98 TRP A CA 1
ATOM 746 C C . TRP A 1 98 ? -2.576 -2.884 11.529 1.00 89.00 98 TRP A C 1
ATOM 748 O O . TRP A 1 98 ? -3.521 -3.180 10.798 1.00 89.00 98 TRP A O 1
ATOM 758 N N . ASN A 1 99 ? -2.325 -3.532 12.662 1.00 85.50 99 ASN A N 1
ATOM 759 C CA . ASN A 1 99 ? -3.136 -4.642 13.128 1.00 85.50 99 ASN A CA 1
ATOM 760 C C . ASN A 1 99 ? -4.251 -4.127 14.053 1.00 85.50 99 ASN A C 1
ATOM 762 O O . ASN A 1 99 ? -3.996 -3.617 15.147 1.00 85.50 99 ASN A O 1
ATOM 766 N N . PHE A 1 100 ? -5.493 -4.261 13.584 1.00 83.88 100 PHE A N 1
ATOM 767 C CA . PHE A 1 100 ? -6.696 -3.804 14.282 1.00 83.88 100 PHE A CA 1
ATOM 768 C C . PHE A 1 100 ? -7.241 -4.818 15.296 1.00 83.88 100 PHE A C 1
ATOM 770 O O . PHE A 1 100 ? -8.179 -4.487 16.028 1.00 83.88 100 PHE A O 1
ATOM 777 N N . ASP A 1 101 ? -6.680 -6.029 15.367 1.00 76.69 101 ASP A N 1
ATOM 778 C CA . ASP A 1 101 ? -7.082 -7.000 16.378 1.00 76.69 101 ASP A CA 1
ATOM 779 C C . ASP A 1 101 ? -6.676 -6.503 17.777 1.00 76.69 101 ASP A C 1
ATOM 781 O O . ASP A 1 101 ? -5.550 -6.035 17.973 1.00 76.69 101 ASP A O 1
ATOM 785 N N . PRO A 1 102 ? -7.559 -6.613 18.784 1.00 65.06 102 PRO A N 1
ATOM 786 C CA . PRO A 1 102 ? -7.175 -6.344 20.161 1.00 65.06 102 PRO A CA 1
ATOM 787 C C . PRO A 1 102 ? -6.124 -7.366 20.608 1.00 65.06 102 PRO A C 1
ATOM 789 O O . PRO A 1 102 ? -6.290 -8.575 20.411 1.00 65.06 102 PRO A O 1
ATOM 792 N N . MET A 1 103 ? -5.044 -6.886 21.225 1.00 63.25 103 MET A N 1
ATOM 793 C CA . MET A 1 103 ? -3.987 -7.750 21.735 1.00 63.25 103 MET A CA 1
ATOM 794 C C . MET A 1 103 ? -4.540 -8.539 22.933 1.00 63.25 103 MET A C 1
ATOM 796 O O . MET A 1 103 ? -4.763 -7.981 24.006 1.00 63.25 103 MET A O 1
ATOM 800 N N . SER A 1 104 ? -4.817 -9.837 22.772 1.00 54.50 104 SER A N 1
ATOM 801 C CA . SER A 1 104 ? -5.165 -10.670 23.928 1.00 54.50 104 SER A CA 1
ATOM 802 C C . SER A 1 104 ? -3.898 -11.016 24.715 1.00 54.50 104 SER A C 1
ATOM 804 O O . SER A 1 104 ? -2.846 -11.284 24.130 1.00 54.50 104 SER A O 1
ATOM 806 N N . ALA A 1 105 ? -3.998 -11.032 26.048 1.00 50.09 105 ALA A N 1
ATOM 807 C CA . ALA A 1 105 ? -2.877 -11.358 26.936 1.00 50.09 105 ALA A CA 1
ATOM 808 C C . ALA A 1 105 ? -2.270 -12.749 26.647 1.00 50.09 105 ALA A C 1
ATOM 810 O O . ALA A 1 105 ? -1.071 -12.942 26.810 1.00 50.09 105 ALA A O 1
ATOM 811 N N . ASP A 1 106 ? -3.065 -13.696 26.137 1.00 46.34 106 ASP A N 1
ATOM 812 C CA . ASP A 1 106 ? -2.581 -15.024 25.732 1.00 46.34 106 ASP A CA 1
ATOM 813 C C . ASP A 1 106 ? -1.783 -15.008 24.420 1.00 46.34 106 ASP A C 1
ATOM 815 O O . ASP A 1 106 ? -0.853 -15.800 24.253 1.00 46.34 106 ASP A O 1
ATOM 819 N N . ARG A 1 107 ? -2.098 -14.098 23.485 1.00 52.31 107 ARG A N 1
ATOM 820 C CA . ARG A 1 107 ? -1.290 -13.932 22.269 1.00 52.31 107 ARG A CA 1
ATOM 821 C C . ARG A 1 107 ? 0.057 -13.269 22.593 1.00 52.31 107 ARG A C 1
ATOM 823 O O . ARG A 1 107 ? 1.038 -13.631 21.955 1.00 52.31 107 ARG A O 1
ATOM 830 N N . ALA A 1 108 ? 0.138 -12.429 23.641 1.00 51.94 108 ALA A N 1
ATOM 831 C CA . ALA A 1 108 ? 1.378 -11.803 24.149 1.00 51.94 108 ALA A CA 1
ATOM 832 C C . ALA A 1 108 ? 2.528 -12.783 24.403 1.00 51.94 108 ALA A C 1
ATOM 834 O O . ALA A 1 108 ? 3.687 -12.417 24.216 1.00 51.94 108 ALA A O 1
ATOM 835 N N . MET A 1 109 ? 2.220 -14.034 24.760 1.00 46.78 109 MET A N 1
ATOM 836 C CA . MET A 1 109 ? 3.234 -15.062 25.004 1.00 46.78 109 MET A CA 1
ATOM 837 C C . MET A 1 109 ? 3.620 -15.904 23.776 1.00 46.78 109 MET A C 1
ATOM 839 O O . MET A 1 109 ? 4.639 -16.585 23.835 1.00 46.78 109 MET A O 1
ATOM 843 N N . ASN A 1 110 ? 2.874 -15.851 22.664 1.00 42.75 110 ASN A N 1
ATOM 844 C CA . ASN A 1 110 ? 3.047 -16.748 21.506 1.00 42.75 110 ASN A CA 1
ATOM 845 C C . ASN A 1 110 ? 3.257 -16.008 20.161 1.00 42.75 110 ASN A C 1
ATOM 847 O O . ASN A 1 110 ? 2.915 -16.527 19.102 1.00 42.75 110 ASN A O 1
ATOM 851 N N . TYR A 1 111 ? 3.840 -14.807 20.170 1.00 47.16 111 TYR A N 1
ATOM 852 C CA . TYR A 1 111 ? 3.958 -13.919 18.995 1.00 47.16 111 TYR A CA 1
ATOM 853 C C . TYR A 1 111 ? 5.103 -14.233 18.002 1.00 47.16 111 TYR A C 1
ATOM 855 O O . TYR A 1 111 ? 5.626 -13.330 17.357 1.00 47.16 111 TYR A O 1
ATOM 863 N N . LEU A 1 112 ? 5.504 -15.499 17.842 1.00 37.56 112 LEU A N 1
ATOM 864 C CA . LEU A 1 112 ? 6.482 -15.897 16.809 1.00 37.56 112 LEU A CA 1
ATOM 865 C C . LEU A 1 112 ? 5.847 -16.233 15.448 1.00 37.56 112 LEU A C 1
ATOM 867 O O . LEU A 1 112 ? 6.574 -16.554 14.512 1.00 37.56 112 LEU A O 1
ATOM 871 N N . GLN A 1 113 ? 4.520 -16.165 15.315 1.00 35.25 113 GLN A N 1
ATOM 872 C CA . GLN A 1 113 ? 3.865 -16.271 14.012 1.00 35.25 113 GLN A CA 1
ATOM 873 C C . GLN A 1 113 ? 3.704 -14.882 13.396 1.00 35.25 113 GLN A C 1
ATOM 875 O O . GLN A 1 113 ? 2.891 -14.075 13.847 1.00 35.25 113 GLN A O 1
ATOM 880 N N . GLU A 1 114 ? 4.491 -14.624 12.350 1.00 41.22 114 GLU A N 1
ATOM 881 C CA . GLU A 1 114 ? 4.272 -13.566 11.360 1.00 41.22 114 GLU A CA 1
ATOM 882 C C . GLU A 1 114 ? 2.978 -13.854 10.580 1.00 41.22 114 GLU A C 1
ATOM 884 O O . GLU A 1 114 ? 2.979 -14.145 9.385 1.00 41.22 114 GLU A O 1
ATOM 889 N N . ASP A 1 115 ? 1.835 -13.809 11.260 1.00 45.22 115 ASP A N 1
ATOM 890 C CA . ASP A 1 115 ? 0.543 -13.926 10.604 1.00 45.22 115 ASP A CA 1
ATOM 891 C C . ASP A 1 115 ? 0.267 -12.609 9.876 1.00 45.22 115 ASP A C 1
ATOM 893 O O . ASP A 1 115 ? -0.291 -11.672 10.442 1.00 45.22 115 ASP A O 1
ATOM 897 N N . SER A 1 116 ? 0.703 -12.532 8.614 1.00 52.66 116 SER A N 1
ATOM 898 C CA . SER A 1 116 ? -0.162 -12.186 7.479 1.00 52.66 116 SER A CA 1
ATOM 899 C C . SER A 1 116 ? -1.359 -11.292 7.880 1.00 52.66 116 SER A C 1
ATOM 901 O O . SER A 1 116 ? -2.513 -11.734 7.893 1.00 52.66 116 SER A O 1
ATOM 903 N N . THR A 1 117 ? -1.094 -10.038 8.255 1.00 66.38 117 THR A N 1
ATOM 904 C CA . THR A 1 117 ? -2.133 -9.158 8.797 1.00 66.38 117 THR A CA 1
ATOM 905 C C . THR A 1 117 ? -3.057 -8.716 7.672 1.00 66.38 117 THR A C 1
ATOM 907 O O . THR A 1 117 ? -2.695 -7.952 6.781 1.00 66.38 117 THR A O 1
ATOM 910 N N . LEU A 1 118 ? -4.276 -9.250 7.679 1.00 82.38 118 LEU A N 1
ATOM 911 C CA . LEU A 1 118 ? -5.348 -8.730 6.844 1.00 82.38 118 LEU A CA 1
ATOM 912 C C . LEU A 1 118 ? -5.646 -7.294 7.278 1.00 82.38 118 LEU A C 1
ATOM 914 O O . LEU A 1 118 ? -5.823 -7.026 8.468 1.00 82.38 118 LEU A O 1
ATOM 918 N N . LEU A 1 119 ? -5.743 -6.378 6.319 1.00 86.81 119 LEU A N 1
ATOM 919 C CA . LEU A 1 119 ? -6.093 -4.995 6.601 1.00 86.81 119 LEU A CA 1
ATOM 920 C C . LEU A 1 119 ? -7.599 -4.904 6.900 1.00 86.81 119 LEU A C 1
ATOM 922 O O . LEU A 1 119 ? -8.436 -5.008 6.003 1.00 86.81 119 LEU A O 1
ATOM 926 N N . THR A 1 120 ? -7.951 -4.696 8.172 1.00 89.56 120 THR A N 1
ATOM 927 C CA . THR A 1 120 ? -9.338 -4.664 8.684 1.00 89.56 120 THR A CA 1
ATOM 928 C C . THR A 1 120 ? -9.746 -3.301 9.271 1.00 89.56 120 THR A C 1
ATOM 930 O O . THR A 1 120 ? -10.184 -3.213 10.422 1.00 89.56 120 THR A O 1
ATOM 933 N N . PRO A 1 121 ? -9.646 -2.202 8.504 1.00 87.94 121 PRO A N 1
ATOM 934 C CA . PRO A 1 121 ? -9.871 -0.866 9.024 1.00 87.94 121 PRO A CA 1
ATOM 935 C C . PRO A 1 121 ? -11.357 -0.619 9.343 1.00 87.94 121 PRO A C 1
ATOM 937 O O . PRO A 1 121 ? -12.257 -1.273 8.796 1.00 87.94 121 PRO A O 1
ATOM 940 N N . PRO A 1 122 ? -11.652 0.376 10.196 1.00 88.44 122 PRO A N 1
ATOM 941 C CA . PRO A 1 122 ? -13.016 0.816 10.455 1.00 88.44 122 PRO A CA 1
ATOM 942 C C . PRO A 1 122 ? -13.740 1.309 9.191 1.00 88.44 122 PRO A C 1
ATOM 944 O O . PRO A 1 122 ? -13.131 1.836 8.261 1.00 88.44 122 PRO A O 1
ATOM 947 N N . GLY A 1 123 ? -15.078 1.247 9.205 1.00 85.56 123 GLY A N 1
ATOM 948 C CA . GLY A 1 123 ? -15.936 1.684 8.091 1.00 85.56 123 GLY A CA 1
ATOM 949 C C . GLY A 1 123 ? -15.689 3.117 7.600 1.00 85.56 123 GLY A C 1
ATOM 950 O O . GLY A 1 123 ? -15.830 3.399 6.414 1.00 85.56 123 GLY A O 1
ATOM 951 N N . GLY A 1 124 ? -15.255 4.018 8.489 1.00 87.38 124 GLY A N 1
ATOM 952 C CA . GLY A 1 124 ? -14.967 5.418 8.151 1.00 87.38 124 GLY A CA 1
ATOM 953 C C . GLY A 1 124 ? -13.831 5.618 7.140 1.00 87.38 124 GLY A C 1
ATOM 954 O O . GLY A 1 124 ? -13.718 6.696 6.566 1.00 87.38 124 GLY A O 1
ATOM 955 N N . TRP A 1 125 ? -13.015 4.592 6.882 1.00 91.38 125 TRP A N 1
ATOM 956 C CA . TRP A 1 125 ? -11.890 4.666 5.946 1.00 91.38 125 TRP A CA 1
ATOM 957 C C . TRP A 1 125 ? -12.306 4.434 4.486 1.00 91.38 125 TRP A C 1
ATOM 959 O O . TRP A 1 125 ? -11.527 4.717 3.573 1.00 91.38 125 TRP A O 1
ATOM 969 N N . ALA A 1 126 ? -13.534 3.951 4.256 1.00 89.56 126 ALA A N 1
ATOM 970 C CA . ALA A 1 126 ? -14.037 3.555 2.941 1.00 89.56 126 ALA A CA 1
ATOM 971 C C . ALA A 1 126 ? -13.893 4.660 1.888 1.00 89.56 126 ALA A C 1
ATOM 973 O O . ALA A 1 126 ? -13.414 4.399 0.789 1.00 89.56 126 ALA A O 1
ATOM 974 N N . GLY A 1 127 ? -14.235 5.905 2.235 1.00 87.00 127 GLY A N 1
ATOM 975 C CA . GLY A 1 127 ? -14.165 7.030 1.298 1.00 87.00 127 GLY A CA 1
ATOM 976 C C . GLY A 1 127 ? -12.751 7.328 0.789 1.00 87.00 127 GLY A C 1
ATOM 977 O O . GLY A 1 127 ? -12.601 7.793 -0.336 1.00 87.00 127 GLY A O 1
ATOM 978 N N . ALA A 1 128 ? -11.719 7.033 1.584 1.00 87.19 128 ALA A N 1
ATOM 979 C CA . ALA A 1 128 ? -10.331 7.236 1.183 1.00 87.19 128 ALA A CA 1
ATOM 980 C C . ALA A 1 128 ? -9.794 6.041 0.378 1.00 87.19 128 ALA A C 1
ATOM 982 O O . ALA A 1 128 ? -9.242 6.230 -0.704 1.00 87.19 128 ALA A O 1
ATOM 983 N N . LEU A 1 129 ? -9.981 4.817 0.887 1.00 89.31 129 LEU A N 1
ATOM 984 C CA . LEU A 1 129 ? -9.342 3.614 0.338 1.00 89.31 129 LEU A CA 1
ATOM 985 C C . LEU A 1 129 ? -10.106 2.955 -0.814 1.00 89.31 129 LEU A C 1
ATOM 987 O O . LEU A 1 129 ? -9.484 2.333 -1.669 1.00 89.31 129 LEU A O 1
ATOM 991 N N . LEU A 1 130 ? -11.434 3.086 -0.857 1.00 88.69 130 LEU A N 1
ATOM 992 C CA . LEU A 1 130 ? -12.280 2.477 -1.891 1.00 88.69 130 LEU A CA 1
ATOM 993 C C . LEU A 1 130 ? -12.640 3.457 -3.020 1.00 88.69 130 LEU A C 1
ATOM 995 O O . LEU A 1 130 ? -13.552 3.174 -3.799 1.00 88.69 130 LEU A O 1
ATOM 999 N N . SER A 1 131 ? -11.971 4.608 -3.122 1.00 86.44 131 SER A N 1
ATOM 1000 C CA . SER A 1 131 ? -12.220 5.559 -4.213 1.00 86.44 131 SER A CA 1
ATOM 1001 C C . SER A 1 131 ? -11.523 5.126 -5.512 1.00 86.44 131 SER A C 1
ATOM 1003 O O . SER A 1 131 ? -10.380 4.668 -5.494 1.00 86.44 131 SER A O 1
ATOM 1005 N N . ASP A 1 132 ? -12.201 5.283 -6.656 1.00 81.12 132 ASP A N 1
ATOM 1006 C CA . ASP A 1 132 ? -11.622 5.007 -7.986 1.00 81.12 132 ASP A CA 1
ATOM 1007 C C . ASP A 1 132 ? -10.401 5.893 -8.285 1.00 81.12 132 ASP A C 1
ATOM 1009 O O . ASP A 1 132 ? -9.423 5.464 -8.911 1.00 81.12 132 ASP A O 1
ATOM 1013 N N . ASP A 1 133 ? -10.444 7.127 -7.786 1.00 88.25 133 ASP A N 1
ATOM 1014 C CA . ASP A 1 133 ? -9.386 8.112 -7.972 1.00 88.25 133 ASP A CA 1
ATOM 1015 C C . ASP A 1 133 ? -8.093 7.695 -7.267 1.00 88.25 133 ASP A C 1
ATOM 1017 O O . ASP A 1 133 ? -7.007 7.968 -7.777 1.00 88.25 133 ASP A O 1
ATOM 1021 N N . PHE A 1 134 ? -8.182 6.992 -6.131 1.00 88.31 134 PHE A N 1
ATOM 1022 C CA . PHE A 1 134 ? -7.012 6.609 -5.343 1.00 88.31 134 PHE A CA 1
ATOM 1023 C C . PHE A 1 134 ? -6.113 5.602 -6.069 1.00 88.31 134 PHE A C 1
ATOM 1025 O O . PHE A 1 134 ? -4.903 5.808 -6.159 1.00 88.31 134 PHE A O 1
ATOM 1032 N N . VAL A 1 135 ? -6.692 4.549 -6.652 1.00 86.62 135 VAL A N 1
ATOM 1033 C CA . VAL A 1 135 ? -5.930 3.530 -7.398 1.00 86.62 135 VAL A CA 1
ATOM 1034 C C . VAL A 1 135 ? -5.312 4.133 -8.659 1.00 86.62 135 VAL A C 1
ATOM 1036 O O . VAL A 1 135 ? -4.131 3.922 -8.938 1.00 86.62 135 VAL A O 1
ATOM 1039 N N . SER A 1 136 ? -6.087 4.936 -9.391 1.00 88.38 136 SER A N 1
ATOM 1040 C CA . SER A 1 136 ? -5.613 5.631 -10.594 1.00 88.38 136 SER A CA 1
ATOM 1041 C C . SER A 1 136 ? -4.453 6.579 -10.275 1.00 88.38 136 SER A C 1
ATOM 1043 O O . SER A 1 136 ? -3.453 6.616 -10.996 1.00 88.38 136 SER A O 1
ATOM 1045 N N . PHE A 1 137 ? -4.555 7.298 -9.155 1.00 92.31 137 PHE A N 1
ATOM 1046 C CA . PHE A 1 137 ? -3.499 8.156 -8.632 1.00 92.31 137 PHE A CA 1
ATOM 1047 C C . PHE A 1 137 ? -2.223 7.375 -8.289 1.00 92.31 137 PHE A C 1
ATOM 1049 O O . PHE A 1 137 ? -1.140 7.796 -8.697 1.00 92.31 137 PHE A O 1
ATOM 1056 N N . LEU A 1 138 ? -2.325 6.242 -7.585 1.00 92.56 138 LEU A N 1
ATOM 1057 C CA . LEU A 1 138 ? -1.156 5.431 -7.225 1.00 92.56 138 LEU A CA 1
ATOM 1058 C C . LEU A 1 138 ? -0.405 4.931 -8.464 1.00 92.56 138 LEU A C 1
ATOM 1060 O O . LEU A 1 138 ? 0.817 5.053 -8.524 1.00 92.56 138 LEU A O 1
ATOM 1064 N N . VAL A 1 139 ? -1.126 4.451 -9.484 1.00 89.69 139 VAL A N 1
ATOM 1065 C CA . VAL A 1 139 ? -0.521 4.001 -10.751 1.00 89.69 139 VAL A CA 1
ATOM 1066 C C . VAL A 1 139 ? 0.1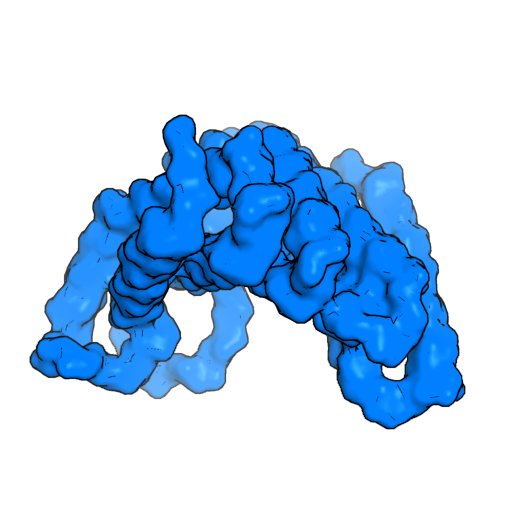73 5.157 -11.478 1.00 89.69 139 VAL A C 1
ATOM 1068 O O . VAL A 1 139 ? 1.294 4.993 -11.972 1.00 89.69 139 VAL A O 1
ATOM 1071 N N . ALA A 1 140 ? -0.460 6.331 -11.541 1.00 92.44 140 ALA A N 1
ATOM 1072 C CA . ALA A 1 140 ? 0.134 7.515 -12.160 1.00 92.44 140 ALA A CA 1
ATOM 1073 C C . ALA A 1 140 ? 1.414 7.944 -11.427 1.00 92.44 140 ALA A C 1
ATOM 1075 O O . ALA A 1 140 ? 2.465 8.091 -12.052 1.00 92.44 140 ALA A O 1
ATOM 1076 N N . LEU A 1 141 ? 1.359 8.048 -10.096 1.00 94.44 141 LEU A N 1
ATOM 1077 C CA . LEU A 1 141 ? 2.510 8.428 -9.283 1.00 94.44 141 LEU A CA 1
ATOM 1078 C C . LEU A 1 141 ? 3.649 7.409 -9.391 1.00 94.44 141 LEU A C 1
ATOM 1080 O O . LEU A 1 141 ? 4.799 7.810 -9.546 1.00 94.44 141 LEU A O 1
ATOM 1084 N N . GLN A 1 142 ? 3.353 6.106 -9.367 1.00 92.56 142 GLN A N 1
ATOM 1085 C CA . GLN A 1 142 ? 4.374 5.074 -9.546 1.00 92.56 142 GLN A CA 1
ATOM 1086 C C . GLN A 1 142 ? 5.036 5.176 -10.920 1.00 92.56 142 GLN A C 1
ATOM 1088 O O . GLN A 1 142 ? 6.233 4.961 -11.039 1.00 92.56 142 GLN A O 1
ATOM 1093 N N . THR A 1 143 ? 4.278 5.491 -11.973 1.00 90.44 143 THR A N 1
ATOM 1094 C CA . THR A 1 143 ? 4.833 5.688 -13.325 1.00 90.44 143 THR A CA 1
ATOM 1095 C C . THR A 1 143 ? 5.834 6.837 -13.358 1.00 90.44 143 THR A C 1
ATOM 1097 O O . THR A 1 143 ? 6.925 6.678 -13.904 1.00 90.44 143 THR A O 1
ATOM 1100 N N . ASP A 1 144 ? 5.504 7.956 -12.716 1.00 92.00 144 ASP A N 1
ATOM 1101 C CA . ASP A 1 144 ? 6.406 9.105 -12.627 1.00 92.00 144 ASP A CA 1
ATOM 1102 C C . ASP A 1 144 ? 7.649 8.801 -11.777 1.00 92.00 144 ASP A C 1
ATOM 1104 O O . ASP A 1 144 ? 8.756 9.207 -12.133 1.00 92.00 144 ASP A O 1
ATOM 1108 N N . VAL A 1 145 ? 7.485 8.079 -10.660 1.00 92.19 145 VAL A N 1
ATOM 1109 C CA . VAL A 1 145 ? 8.605 7.676 -9.795 1.00 92.19 145 VAL A CA 1
ATOM 1110 C C . VAL A 1 145 ? 9.517 6.691 -10.520 1.00 92.19 145 VAL A C 1
ATOM 1112 O O . VAL A 1 145 ? 10.718 6.929 -10.561 1.00 92.19 145 VAL A O 1
ATOM 1115 N N . ALA A 1 146 ? 8.966 5.649 -11.147 1.00 88.88 146 ALA A N 1
ATOM 1116 C CA . ALA A 1 146 ? 9.698 4.648 -11.927 1.00 88.88 146 ALA A CA 1
ATOM 1117 C C . ALA A 1 146 ? 10.586 5.277 -13.009 1.00 88.88 146 ALA A C 1
ATOM 1119 O O . ALA A 1 146 ? 11.738 4.888 -13.189 1.00 88.88 146 ALA A O 1
ATOM 1120 N N . ALA A 1 147 ? 10.070 6.300 -13.699 1.00 88.06 147 ALA A N 1
ATOM 1121 C CA . ALA A 1 147 ? 10.801 7.004 -14.749 1.00 88.06 147 ALA A CA 1
ATOM 1122 C C . ALA A 1 147 ? 12.033 7.776 -14.236 1.00 88.06 147 ALA A C 1
ATOM 1124 O O . ALA A 1 147 ? 12.928 8.091 -15.020 1.00 88.06 147 ALA A O 1
ATOM 1125 N N . ILE A 1 148 ? 12.079 8.104 -12.942 1.00 88.88 148 ILE A N 1
ATOM 1126 C CA . ILE A 1 148 ? 13.124 8.937 -12.328 1.00 88.88 148 ILE A CA 1
ATOM 1127 C C . ILE A 1 148 ? 14.039 8.120 -11.418 1.00 88.88 148 ILE A C 1
ATOM 1129 O O . ILE A 1 148 ? 15.257 8.294 -11.434 1.00 88.88 148 ILE A O 1
ATOM 1133 N N . SER A 1 149 ? 13.449 7.258 -10.598 1.00 87.94 149 SER A N 1
ATOM 1134 C CA . SER A 1 149 ? 14.113 6.388 -9.639 1.00 87.94 149 SER A CA 1
ATOM 1135 C C . SER A 1 149 ? 13.397 5.030 -9.625 1.00 87.94 149 SER A C 1
ATOM 1137 O O . SER A 1 149 ? 12.471 4.821 -8.834 1.00 87.94 149 SER A O 1
ATOM 1139 N N . PRO A 1 150 ? 13.834 4.096 -10.491 1.00 84.00 150 PRO A N 1
ATOM 1140 C CA . PRO A 1 150 ? 13.327 2.724 -10.523 1.00 84.00 150 PRO A CA 1
ATOM 1141 C C . PRO A 1 150 ? 13.426 2.029 -9.154 1.00 84.00 150 PRO A C 1
ATOM 1143 O O . PRO A 1 150 ? 12.532 1.298 -8.749 1.00 84.00 150 PRO A O 1
ATOM 1146 N N . GLU A 1 151 ? 14.481 2.320 -8.391 1.00 82.88 151 GLU A N 1
ATOM 1147 C CA . GLU A 1 151 ? 14.670 1.796 -7.033 1.00 82.88 151 GLU A CA 1
ATOM 1148 C C . GLU A 1 151 ? 13.585 2.297 -6.065 1.00 82.88 151 GLU A C 1
ATOM 1150 O O . GLU A 1 151 ? 13.010 1.515 -5.308 1.00 82.88 151 GLU A O 1
ATOM 1155 N N . ALA A 1 152 ? 13.237 3.589 -6.116 1.00 86.25 152 ALA A N 1
ATOM 1156 C CA . ALA A 1 152 ? 12.191 4.155 -5.264 1.00 86.25 152 ALA A CA 1
ATOM 1157 C C . ALA A 1 152 ? 10.789 3.634 -5.626 1.00 86.25 152 ALA A C 1
ATOM 1159 O O . ALA A 1 152 ? 9.910 3.598 -4.763 1.00 86.25 152 ALA A O 1
ATOM 1160 N N . SER A 1 153 ? 10.579 3.180 -6.866 1.00 88.69 153 SER A N 1
ATOM 1161 C CA . SER A 1 153 ? 9.335 2.53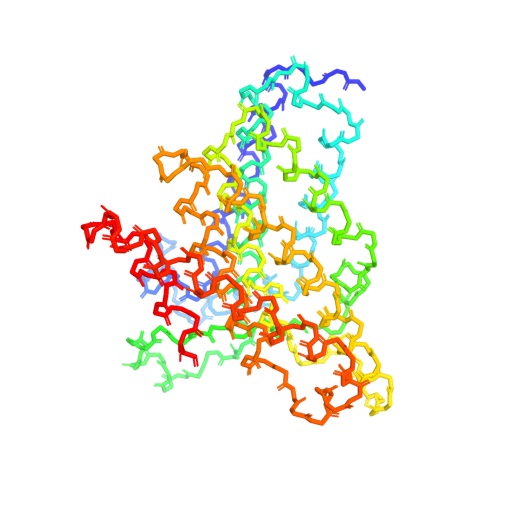8 -7.321 1.00 88.69 153 SER A CA 1
ATOM 1162 C C . SER A 1 153 ? 8.982 1.294 -6.496 1.00 88.69 153 SER A C 1
ATOM 1164 O O . SER A 1 153 ? 7.805 0.990 -6.300 1.00 88.69 153 SER A O 1
ATOM 1166 N N . ALA A 1 154 ? 9.981 0.615 -5.919 1.00 88.62 154 ALA A N 1
ATOM 1167 C CA . ALA A 1 154 ? 9.748 -0.553 -5.074 1.00 88.62 154 ALA A CA 1
ATOM 1168 C C . ALA A 1 154 ? 8.984 -0.241 -3.775 1.00 88.62 154 ALA A C 1
ATOM 1170 O O . ALA A 1 154 ? 8.308 -1.113 -3.231 1.00 88.62 154 ALA A O 1
ATOM 1171 N N . THR A 1 155 ? 9.009 1.013 -3.306 1.00 91.25 155 THR A N 1
ATOM 1172 C CA . THR A 1 155 ? 8.282 1.440 -2.092 1.00 91.25 155 THR A CA 1
ATOM 1173 C C . THR A 1 155 ? 6.756 1.378 -2.231 1.00 91.25 155 THR A C 1
ATOM 1175 O O . THR A 1 155 ? 6.045 1.426 -1.228 1.00 91.25 155 THR A O 1
ATOM 1178 N N . PHE A 1 156 ? 6.230 1.217 -3.450 1.00 94.81 156 PHE A N 1
ATOM 1179 C CA . PHE A 1 156 ? 4.798 1.041 -3.694 1.00 94.81 156 PHE A CA 1
ATOM 1180 C C . PHE A 1 156 ? 4.296 -0.371 -3.385 1.00 94.81 156 PHE A C 1
ATOM 1182 O O . PHE A 1 156 ? 3.133 -0.538 -3.017 1.00 94.81 156 PHE A O 1
ATOM 1189 N N . TYR A 1 157 ? 5.134 -1.400 -3.527 1.00 92.25 157 TYR A N 1
ATOM 1190 C CA . TYR A 1 157 ? 4.663 -2.784 -3.446 1.00 92.25 157 TYR A CA 1
ATOM 1191 C C . TYR A 1 157 ? 4.089 -3.159 -2.075 1.00 92.25 157 TYR A C 1
ATOM 1193 O O . TYR A 1 157 ? 2.997 -3.727 -2.052 1.00 92.25 157 TYR A O 1
ATOM 1201 N N . PRO A 1 158 ? 4.695 -2.769 -0.934 1.00 90.69 158 PRO A N 1
ATOM 1202 C CA . PRO A 1 158 ? 4.085 -2.996 0.375 1.00 90.69 158 PRO A CA 1
ATOM 1203 C C . PRO A 1 158 ? 2.697 -2.355 0.513 1.00 90.69 158 PRO A C 1
ATOM 1205 O O . PRO A 1 158 ? 1.797 -2.949 1.102 1.00 90.69 158 PRO A O 1
ATOM 1208 N N . VAL A 1 159 ? 2.487 -1.172 -0.079 1.00 94.00 159 VAL A N 1
ATOM 1209 C CA . VAL A 1 159 ? 1.173 -0.506 -0.105 1.00 94.00 159 VAL A CA 1
ATOM 1210 C C . VAL A 1 159 ? 0.171 -1.344 -0.900 1.00 94.00 159 VAL A C 1
ATOM 1212 O O . VAL A 1 159 ? -0.941 -1.576 -0.434 1.00 94.00 159 VAL A O 1
ATOM 1215 N N . TYR A 1 160 ? 0.559 -1.848 -2.072 1.00 94.12 160 TYR A N 1
ATOM 1216 C CA . TYR A 1 160 ? -0.317 -2.668 -2.914 1.00 94.12 160 TYR A CA 1
ATOM 1217 C C . TYR A 1 160 ? -0.685 -4.000 -2.269 1.00 94.12 160 TYR A C 1
ATOM 1219 O O . TYR A 1 160 ? -1.849 -4.391 -2.325 1.00 94.12 160 TYR A O 1
ATOM 1227 N N . ILE A 1 161 ? 0.276 -4.657 -1.619 1.00 90.56 161 ILE A N 1
ATOM 1228 C CA . ILE A 1 161 ? 0.052 -5.901 -0.876 1.00 90.56 161 ILE A CA 1
ATOM 1229 C C . ILE A 1 161 ? -0.976 -5.669 0.239 1.00 90.56 161 ILE A C 1
ATOM 1231 O O . ILE A 1 161 ? -1.922 -6.443 0.368 1.00 90.56 161 ILE A O 1
ATOM 1235 N N . GLN A 1 162 ? -0.858 -4.577 1.001 1.00 91.44 162 GLN A N 1
ATOM 1236 C CA . GLN A 1 162 ? -1.821 -4.280 2.067 1.00 91.44 162 GLN A CA 1
ATOM 1237 C C . GLN A 1 162 ? -3.197 -3.858 1.536 1.00 91.44 162 GLN A C 1
ATOM 1239 O O . GLN A 1 162 ? -4.225 -4.248 2.080 1.00 91.44 162 GLN A O 1
ATOM 1244 N N . LEU A 1 163 ? -3.265 -3.122 0.427 1.00 92.88 163 LEU A N 1
ATOM 1245 C CA . LEU A 1 163 ? -4.551 -2.817 -0.210 1.00 92.88 163 LEU A CA 1
ATOM 1246 C C . LEU A 1 163 ? -5.225 -4.076 -0.776 1.00 92.88 163 LEU A C 1
ATOM 1248 O O . LEU A 1 163 ? -6.448 -4.202 -0.719 1.00 92.88 163 LEU A O 1
ATOM 1252 N N . ALA A 1 164 ? -4.446 -5.034 -1.278 1.00 91.31 164 ALA A N 1
ATOM 1253 C CA . ALA A 1 164 ? -4.942 -6.340 -1.703 1.00 91.31 164 ALA A CA 1
ATOM 1254 C C . ALA A 1 164 ? -5.461 -7.186 -0.524 1.00 91.31 164 ALA A C 1
ATOM 1256 O O . ALA A 1 164 ? -6.346 -8.021 -0.711 1.00 91.31 164 ALA A O 1
ATOM 1257 N N . SER A 1 165 ? -4.963 -6.946 0.695 1.00 90.69 165 SER A N 1
ATOM 1258 C CA . SER A 1 165 ? -5.396 -7.648 1.910 1.00 90.69 165 SER A CA 1
ATOM 1259 C C . SER A 1 165 ? -6.666 -7.066 2.557 1.00 90.69 165 SER A C 1
ATOM 1261 O O . SER A 1 165 ? -7.130 -7.580 3.579 1.00 90.69 165 SER A O 1
ATOM 1263 N N . LEU A 1 166 ? -7.239 -6.005 1.973 1.00 91.31 166 LEU A N 1
ATOM 1264 C CA . LEU A 1 166 ? -8.348 -5.244 2.545 1.00 91.31 166 LEU A CA 1
ATOM 1265 C C . LEU A 1 166 ? -9.610 -6.098 2.746 1.00 91.31 166 LEU A C 1
ATOM 1267 O O . LEU A 1 166 ? -10.186 -6.638 1.801 1.00 91.31 166 LEU A O 1
ATOM 1271 N N . THR A 1 167 ? -10.094 -6.157 3.985 1.00 89.31 167 THR A N 1
ATOM 1272 C CA . THR A 1 167 ? -11.290 -6.913 4.377 1.00 89.31 167 THR A CA 1
ATOM 1273 C C . THR A 1 167 ? -12.040 -6.243 5.536 1.00 89.31 167 THR A C 1
ATOM 1275 O O . THR A 1 167 ? -11.678 -5.178 6.033 1.00 89.31 167 THR A O 1
ATOM 1278 N N . GLY A 1 168 ? -13.142 -6.854 5.969 1.00 87.00 168 GLY A N 1
ATOM 1279 C CA . GLY A 1 168 ? -13.911 -6.411 7.131 1.00 87.00 168 GLY A CA 1
ATOM 1280 C C . GLY A 1 168 ? -14.958 -5.333 6.838 1.00 87.00 168 GLY A C 1
ATOM 1281 O O . GLY A 1 168 ? -15.569 -5.293 5.770 1.00 87.00 168 GLY A O 1
ATOM 1282 N N . LYS A 1 169 ? -15.217 -4.486 7.843 1.00 88.25 169 LYS A N 1
ATOM 1283 C CA . LYS A 1 169 ? -16.370 -3.562 7.892 1.00 88.25 169 LYS A CA 1
ATOM 1284 C C . LYS A 1 169 ? -16.255 -2.363 6.947 1.00 88.25 169 LYS A C 1
ATOM 1286 O O . LYS A 1 169 ? -17.225 -1.623 6.800 1.00 88.25 169 LYS A O 1
ATOM 1291 N N . ILE A 1 170 ? -15.098 -2.164 6.313 1.00 90.56 170 ILE A N 1
ATOM 1292 C CA . ILE A 1 170 ? -14.890 -1.087 5.339 1.00 90.56 170 ILE A CA 1
ATOM 1293 C C . ILE A 1 170 ? -15.829 -1.188 4.131 1.00 90.56 170 ILE A C 1
ATOM 1295 O O . ILE A 1 170 ? -16.223 -0.165 3.584 1.00 90.56 170 ILE A O 1
ATOM 1299 N N . PHE A 1 171 ? -16.267 -2.399 3.781 1.00 89.44 171 PHE A N 1
ATOM 1300 C CA . PHE A 1 171 ? -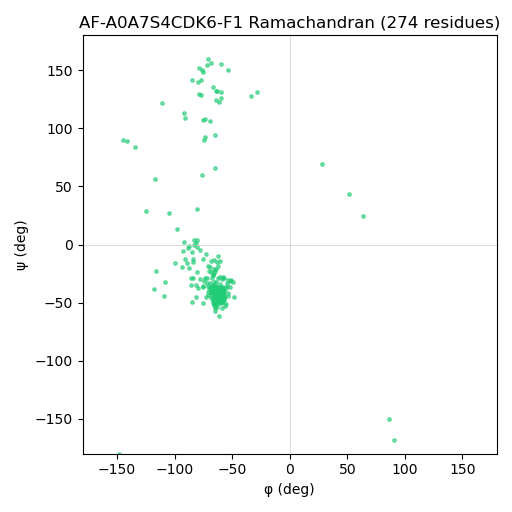17.198 -2.644 2.674 1.00 89.44 171 PHE A CA 1
ATOM 1301 C C . PHE A 1 171 ? -18.678 -2.388 3.026 1.00 89.44 171 PHE A C 1
ATOM 1303 O O . PHE A 1 171 ? -19.571 -2.659 2.225 1.00 89.44 171 PHE A O 1
ATOM 1310 N N . GLY A 1 172 ? -18.963 -1.901 4.238 1.00 87.88 172 GLY A N 1
ATOM 1311 C CA . GLY A 1 172 ? -20.318 -1.673 4.734 1.00 87.88 172 GLY A CA 1
ATOM 1312 C C . GLY A 1 172 ? -20.923 -2.877 5.463 1.00 87.88 172 GLY A C 1
ATOM 1313 O O . GLY A 1 172 ? -20.233 -3.822 5.846 1.00 87.88 172 GLY A O 1
ATOM 1314 N N . SER A 1 173 ? -22.231 -2.803 5.713 1.00 85.44 173 SER A N 1
ATOM 1315 C CA . SER A 1 173 ? -22.997 -3.805 6.473 1.00 85.44 173 SER A CA 1
ATOM 1316 C C . SER A 1 173 ? -24.079 -4.514 5.654 1.00 85.44 173 SER A C 1
ATOM 1318 O O . SER A 1 173 ? -24.489 -5.614 6.019 1.00 85.44 173 SER A O 1
ATOM 1320 N N . ASP A 1 174 ? -24.544 -3.904 4.563 1.00 88.69 174 ASP A N 1
ATOM 1321 C CA . ASP A 1 174 ? -25.544 -4.492 3.673 1.00 88.69 174 ASP A CA 1
ATOM 1322 C C . ASP A 1 174 ? -24.899 -5.552 2.770 1.00 88.69 174 ASP A C 1
ATOM 1324 O O . ASP A 1 174 ? -23.881 -5.296 2.130 1.00 88.69 174 ASP A O 1
ATOM 1328 N N . ARG A 1 175 ? -25.484 -6.755 2.716 1.00 85.25 175 ARG A N 1
ATOM 1329 C CA . ARG A 1 175 ? -24.902 -7.911 2.018 1.00 85.25 175 ARG A CA 1
ATOM 1330 C C . ARG A 1 175 ? -24.667 -7.653 0.530 1.00 85.25 175 ARG A C 1
ATOM 1332 O O . ARG A 1 175 ? -23.645 -8.104 0.007 1.00 85.25 175 ARG A O 1
ATOM 1339 N N . ASP A 1 176 ? -25.592 -6.987 -0.148 1.00 84.50 176 ASP A N 1
ATOM 1340 C CA . ASP A 1 176 ? -25.502 -6.784 -1.594 1.00 84.50 176 ASP A CA 1
ATOM 1341 C C . ASP A 1 176 ? -24.545 -5.633 -1.915 1.00 84.50 176 ASP A C 1
ATOM 1343 O O . ASP A 1 176 ? -23.709 -5.759 -2.813 1.00 84.50 176 ASP A O 1
ATOM 1347 N N . VAL A 1 177 ? -24.556 -4.578 -1.093 1.00 85.88 177 VAL A N 1
ATOM 1348 C CA . VAL A 1 177 ? -23.574 -3.483 -1.178 1.00 85.88 177 VAL A CA 1
ATOM 1349 C C . VAL A 1 177 ? -22.157 -3.993 -0.914 1.00 85.88 177 VAL A C 1
ATOM 1351 O O . VAL A 1 177 ? -21.246 -3.688 -1.681 1.00 85.88 177 VAL A O 1
ATOM 1354 N N . VAL A 1 178 ? -21.964 -4.819 0.119 1.00 87.31 178 VAL A N 1
ATOM 1355 C CA . VAL A 1 178 ? -20.663 -5.415 0.460 1.00 87.31 178 VAL A CA 1
ATOM 1356 C C . VAL A 1 178 ? -20.136 -6.249 -0.702 1.00 87.31 178 VAL A C 1
ATOM 1358 O O . VAL A 1 178 ? -18.968 -6.120 -1.067 1.00 87.31 178 VAL A O 1
ATOM 1361 N N . LYS A 1 179 ? -20.980 -7.093 -1.309 1.00 85.25 179 LYS A N 1
ATOM 1362 C CA . LYS A 1 179 ? -20.590 -7.888 -2.484 1.00 85.25 179 LYS A CA 1
ATOM 1363 C C . LYS A 1 179 ? -20.161 -6.997 -3.647 1.00 85.25 179 LYS A C 1
ATOM 1365 O O . LYS A 1 179 ? -19.106 -7.241 -4.227 1.00 85.25 179 LYS A O 1
ATOM 1370 N N . GLN A 1 180 ? -20.941 -5.961 -3.956 1.00 86.44 180 GLN A N 1
ATOM 1371 C CA . GLN A 1 180 ? -20.631 -5.028 -5.037 1.00 86.44 180 GLN A CA 1
ATOM 1372 C C . GLN A 1 180 ? -19.321 -4.271 -4.782 1.00 86.44 180 GLN A C 1
ATOM 1374 O O . GLN A 1 180 ? -18.484 -4.184 -5.677 1.00 86.44 180 GLN A O 1
ATOM 1379 N N . GLN A 1 181 ? -19.102 -3.757 -3.570 1.00 88.19 181 GLN A N 1
ATOM 1380 C CA . GLN A 1 181 ? -17.878 -3.023 -3.242 1.00 88.19 181 GLN A CA 1
ATOM 1381 C C . GLN A 1 181 ? -16.642 -3.928 -3.225 1.00 88.19 181 GLN A C 1
ATOM 1383 O O . GLN A 1 181 ? -15.590 -3.523 -3.717 1.00 88.19 181 GLN A O 1
ATOM 1388 N N . LYS A 1 182 ? -16.757 -5.165 -2.722 1.00 88.44 182 LYS A N 1
ATOM 1389 C CA . LYS A 1 182 ? -15.674 -6.158 -2.802 1.00 88.44 182 LYS A CA 1
ATOM 1390 C C . LYS A 1 182 ? -15.320 -6.493 -4.249 1.00 88.44 182 LYS A C 1
ATOM 1392 O O . LYS A 1 182 ? -14.144 -6.583 -4.579 1.00 88.44 182 LYS A O 1
ATOM 1397 N N . HIS A 1 183 ? -16.326 -6.634 -5.110 1.00 86.19 183 HIS A N 1
ATOM 1398 C CA . HIS A 1 183 ? -16.121 -6.865 -6.536 1.00 86.19 183 HIS A CA 1
ATOM 1399 C C . HIS A 1 183 ? -15.410 -5.683 -7.218 1.00 86.19 183 HIS A C 1
ATOM 1401 O O . HIS A 1 183 ? -14.404 -5.880 -7.891 1.00 86.19 183 HIS A O 1
ATOM 1407 N N . GLN A 1 184 ? -15.857 -4.447 -6.973 1.00 87.56 184 GLN A N 1
ATOM 1408 C CA . GLN A 1 184 ? -15.198 -3.245 -7.502 1.00 87.56 184 GLN A CA 1
ATOM 1409 C C . GLN A 1 184 ? -13.754 -3.107 -7.002 1.00 87.56 184 GLN A C 1
ATOM 1411 O O . GLN A 1 184 ? -12.855 -2.783 -7.776 1.00 87.56 184 GLN A O 1
ATOM 1416 N N . HIS A 1 185 ? -13.512 -3.376 -5.716 1.00 89.44 185 HIS A N 1
ATOM 1417 C CA . HIS A 1 185 ? -12.163 -3.393 -5.148 1.00 89.44 185 HIS A CA 1
ATOM 1418 C C . HIS A 1 185 ? -11.276 -4.428 -5.838 1.00 89.44 185 HIS A C 1
ATOM 1420 O O . HIS A 1 185 ? -10.166 -4.099 -6.255 1.00 89.44 185 HIS A O 1
ATOM 1426 N N . PHE A 1 186 ? -11.791 -5.643 -6.037 1.00 87.62 186 PHE A N 1
ATOM 1427 C CA . PHE A 1 186 ? -11.085 -6.689 -6.765 1.00 87.62 186 PHE A CA 1
ATOM 1428 C C . PHE A 1 186 ? -10.681 -6.236 -8.167 1.00 87.62 186 PHE A C 1
ATOM 1430 O O . PHE A 1 186 ? -9.501 -6.288 -8.505 1.00 87.62 186 PHE A O 1
ATOM 1437 N N . GLU A 1 187 ? -11.616 -5.724 -8.969 1.00 85.62 187 GLU A N 1
ATOM 1438 C CA . GLU A 1 187 ? -11.310 -5.264 -10.327 1.00 85.62 187 GLU A CA 1
ATOM 1439 C C . GLU A 1 187 ? -10.232 -4.176 -10.361 1.00 85.62 187 GLU A C 1
ATOM 1441 O O . GLU A 1 187 ? -9.356 -4.184 -11.231 1.00 85.62 187 GLU A O 1
ATOM 1446 N N . ARG A 1 188 ? -10.289 -3.225 -9.424 1.00 88.12 188 ARG A N 1
ATOM 1447 C CA . ARG A 1 188 ? -9.310 -2.135 -9.327 1.00 88.12 188 ARG A CA 1
ATOM 1448 C C . ARG A 1 188 ? -7.929 -2.663 -8.970 1.00 88.12 188 ARG A C 1
ATOM 1450 O O . ARG A 1 188 ? -6.955 -2.301 -9.630 1.00 88.12 188 ARG A O 1
ATOM 1457 N N . MET A 1 189 ? -7.849 -3.538 -7.971 1.00 90.31 189 MET A N 1
ATOM 1458 C CA . MET A 1 189 ? -6.586 -4.138 -7.555 1.00 90.31 189 MET A CA 1
ATOM 1459 C C . MET A 1 189 ? -6.004 -5.023 -8.656 1.00 90.31 189 MET A C 1
ATOM 1461 O O . MET A 1 189 ? -4.817 -4.915 -8.942 1.00 90.31 189 MET A O 1
ATOM 1465 N N . MET A 1 190 ? -6.831 -5.798 -9.360 1.00 87.12 190 MET A N 1
ATOM 1466 C CA . MET A 1 190 ? -6.409 -6.575 -10.530 1.00 87.12 190 MET A CA 1
ATOM 1467 C C . MET A 1 190 ? -5.815 -5.688 -11.629 1.00 87.12 190 MET A C 1
ATOM 1469 O O . MET A 1 190 ? -4.732 -5.974 -12.140 1.00 87.12 190 MET A O 1
ATOM 1473 N N . LYS A 1 191 ? -6.482 -4.576 -11.972 1.00 86.19 191 LYS A N 1
ATOM 1474 C CA . LYS A 1 191 ? -5.971 -3.603 -12.954 1.00 86.19 191 LYS A CA 1
ATOM 1475 C C . LYS A 1 191 ? -4.617 -3.032 -12.527 1.00 86.19 191 LYS A C 1
ATOM 1477 O O . LYS A 1 191 ? -3.710 -2.950 -13.355 1.00 86.19 191 LYS A O 1
ATOM 1482 N N . LEU A 1 192 ? -4.479 -2.664 -11.253 1.00 89.50 192 LEU A N 1
ATOM 1483 C CA . LEU A 1 192 ? -3.241 -2.127 -10.690 1.00 89.50 192 LEU A CA 1
ATOM 1484 C C . LEU A 1 192 ? -2.108 -3.162 -10.718 1.00 89.50 192 LEU A C 1
ATOM 1486 O O . LEU A 1 192 ? -1.036 -2.884 -11.252 1.00 89.50 192 LEU A O 1
ATOM 1490 N N . ILE A 1 193 ? -2.357 -4.368 -10.211 1.00 89.00 193 ILE A N 1
ATOM 1491 C CA . ILE A 1 193 ? -1.363 -5.443 -10.114 1.00 89.00 193 ILE A CA 1
ATOM 1492 C C . ILE A 1 193 ? -0.884 -5.854 -11.508 1.00 89.00 193 ILE A C 1
ATOM 1494 O O . ILE A 1 193 ? 0.316 -5.982 -11.744 1.00 89.00 193 ILE A O 1
ATOM 1498 N N . PHE A 1 194 ? -1.790 -5.973 -12.478 1.00 86.38 194 PHE A N 1
ATOM 1499 C CA . PHE A 1 194 ? -1.412 -6.286 -13.855 1.00 86.38 194 PHE A CA 1
ATOM 1500 C C . PHE A 1 194 ? -0.662 -5.155 -14.550 1.00 86.38 194 PHE A C 1
ATOM 1502 O O . PHE A 1 194 ? 0.226 -5.431 -15.356 1.00 86.38 194 PHE A O 1
ATOM 1509 N N . ALA A 1 195 ? -0.958 -3.892 -14.239 1.00 85.94 195 ALA A N 1
ATOM 1510 C CA . ALA A 1 195 ? -0.153 -2.780 -14.735 1.00 85.94 195 ALA A CA 1
ATOM 1511 C C . ALA A 1 195 ? 1.294 -2.855 -14.213 1.00 85.94 195 ALA A C 1
ATOM 1513 O O . ALA A 1 195 ? 2.229 -2.630 -14.985 1.00 85.94 195 ALA A O 1
ATOM 1514 N N . VAL A 1 196 ? 1.478 -3.228 -12.941 1.00 86.31 196 VAL A N 1
ATOM 1515 C CA . VAL A 1 196 ? 2.798 -3.446 -12.326 1.00 86.31 196 VAL A CA 1
ATOM 1516 C C . VAL A 1 196 ? 3.521 -4.627 -12.970 1.00 86.31 196 VAL A C 1
ATOM 1518 O O . VAL A 1 196 ? 4.634 -4.465 -13.463 1.00 86.31 196 VAL A O 1
ATOM 1521 N N . LEU A 1 197 ? 2.877 -5.794 -13.037 1.00 85.06 197 LEU A N 1
ATOM 1522 C CA . LEU A 1 197 ? 3.489 -7.020 -13.556 1.00 85.06 197 LEU A CA 1
ATOM 1523 C C . LEU A 1 197 ? 3.861 -6.898 -15.037 1.00 85.06 197 LEU A C 1
ATOM 1525 O O . LEU A 1 197 ? 4.938 -7.328 -15.443 1.00 85.06 197 LEU A O 1
ATOM 1529 N N . ARG A 1 198 ? 3.022 -6.246 -15.854 1.00 85.25 198 ARG A N 1
ATOM 1530 C CA . ARG A 1 198 ? 3.345 -5.967 -17.265 1.00 85.25 198 ARG A CA 1
ATOM 1531 C C . ARG A 1 198 ? 4.539 -5.039 -17.417 1.00 85.25 198 ARG A C 1
ATOM 1533 O O . ARG A 1 198 ? 5.325 -5.235 -18.337 1.00 85.25 198 ARG A O 1
ATOM 1540 N N . ARG A 1 199 ? 4.664 -4.035 -16.547 1.00 84.06 199 ARG A N 1
ATOM 1541 C CA . ARG A 1 199 ? 5.817 -3.131 -16.550 1.00 84.06 199 ARG A CA 1
ATOM 1542 C C . ARG A 1 199 ? 7.083 -3.883 -16.172 1.00 84.06 199 ARG A C 1
ATOM 1544 O O . ARG A 1 199 ? 8.043 -3.815 -16.926 1.00 84.06 199 ARG A O 1
ATOM 1551 N N . ALA A 1 200 ? 7.053 -4.638 -15.077 1.00 82.88 200 ALA A N 1
ATOM 1552 C CA . ALA A 1 200 ? 8.197 -5.415 -14.612 1.00 82.88 200 ALA A CA 1
ATOM 1553 C C . ALA A 1 200 ? 8.662 -6.434 -15.669 1.00 82.88 200 ALA A C 1
ATOM 1555 O O . ALA A 1 200 ? 9.848 -6.502 -15.969 1.00 82.88 200 ALA A O 1
ATOM 1556 N N . ALA A 1 201 ? 7.727 -7.135 -16.321 1.00 80.56 201 ALA A N 1
ATOM 1557 C CA . ALA A 1 201 ? 8.020 -8.083 -17.401 1.00 80.56 201 ALA A CA 1
ATOM 1558 C C . ALA A 1 201 ? 8.531 -7.429 -18.704 1.00 80.56 201 ALA A C 1
ATOM 1560 O O . ALA A 1 201 ? 9.104 -8.107 -19.555 1.00 80.56 201 ALA A O 1
ATOM 1561 N N . ALA A 1 202 ? 8.295 -6.128 -18.903 1.00 83.31 202 ALA A N 1
ATOM 1562 C CA . ALA A 1 202 ? 8.810 -5.388 -20.057 1.00 83.31 202 ALA A CA 1
ATOM 1563 C C . ALA A 1 202 ? 10.252 -4.890 -19.848 1.00 83.31 202 ALA A C 1
ATOM 1565 O O . ALA A 1 202 ? 10.910 -4.495 -20.813 1.00 83.31 202 ALA A O 1
ATOM 1566 N N . VAL A 1 203 ? 10.739 -4.893 -18.605 1.00 81.44 203 VAL A N 1
ATOM 1567 C CA . VAL A 1 203 ? 12.113 -4.525 -18.256 1.00 81.44 203 VAL A CA 1
ATOM 1568 C C . VAL A 1 203 ? 13.015 -5.762 -18.432 1.00 81.44 203 VAL A C 1
ATOM 1570 O O . VAL A 1 203 ? 12.585 -6.874 -18.126 1.00 81.44 203 VAL A O 1
ATOM 1573 N N . PRO A 1 204 ? 14.258 -5.616 -18.937 1.00 77.25 204 PRO A N 1
ATOM 1574 C CA . PRO A 1 204 ? 15.225 -6.718 -18.967 1.00 77.25 204 PRO A CA 1
ATOM 1575 C C . PRO A 1 204 ? 15.415 -7.348 -17.579 1.00 77.25 204 PRO A C 1
ATOM 1577 O O . PRO A 1 204 ? 15.327 -6.635 -16.584 1.00 77.25 204 PRO A O 1
ATOM 1580 N N . SER A 1 205 ? 15.728 -8.648 -17.509 1.00 69.44 205 SER A N 1
ATOM 1581 C CA . SER A 1 205 ? 15.875 -9.410 -16.249 1.00 69.44 205 SER A CA 1
ATOM 1582 C C . SER A 1 205 ? 16.812 -8.760 -15.225 1.00 69.44 205 SER A C 1
ATOM 1584 O O . SER A 1 205 ? 16.578 -8.859 -14.025 1.00 69.44 205 SER A O 1
ATOM 1586 N N . ASP A 1 206 ? 17.832 -8.048 -15.705 1.00 68.94 206 ASP A N 1
ATOM 1587 C CA . ASP A 1 206 ? 18.864 -7.408 -14.879 1.00 68.94 206 ASP A CA 1
ATOM 1588 C C . ASP A 1 206 ? 18.504 -5.958 -14.506 1.00 68.94 206 ASP A C 1
ATOM 1590 O O . ASP A 1 206 ? 19.297 -5.230 -13.906 1.00 68.94 206 ASP A O 1
ATOM 1594 N N . GLY A 1 207 ? 17.324 -5.490 -14.918 1.00 71.94 207 GLY A N 1
ATOM 1595 C CA . GLY A 1 207 ? 16.865 -4.138 -14.653 1.00 71.94 207 GLY A CA 1
ATOM 1596 C C . GLY A 1 207 ? 16.412 -3.955 -13.200 1.00 71.94 207 GLY A C 1
ATOM 1597 O O . GLY A 1 207 ? 15.830 -4.866 -12.609 1.00 71.94 207 GLY A O 1
ATOM 1598 N N . PRO A 1 208 ? 16.586 -2.750 -12.631 1.00 71.62 208 PRO A N 1
ATOM 1599 C CA . PRO A 1 208 ? 16.307 -2.471 -11.217 1.00 71.62 208 PRO A CA 1
ATOM 1600 C C . PRO A 1 208 ? 14.834 -2.661 -10.811 1.00 71.62 208 PRO A C 1
ATOM 1602 O O . PRO A 1 208 ? 14.540 -2.804 -9.629 1.00 71.62 208 PRO A O 1
ATOM 1605 N N . GLU A 1 209 ? 13.904 -2.678 -11.772 1.00 73.75 209 GLU A N 1
ATOM 1606 C CA . GLU A 1 209 ? 12.472 -2.907 -11.534 1.00 73.75 209 GLU A CA 1
ATOM 1607 C C . GLU A 1 209 ? 12.001 -4.338 -11.815 1.00 73.75 209 GLU A C 1
ATOM 1609 O O . GLU A 1 209 ? 10.907 -4.692 -11.373 1.00 73.75 209 GLU A O 1
ATOM 1614 N N . ALA A 1 210 ? 12.783 -5.160 -12.524 1.00 76.31 210 ALA A N 1
ATOM 1615 C CA . ALA A 1 210 ? 12.330 -6.478 -12.965 1.00 76.31 210 ALA A CA 1
ATOM 1616 C C . ALA A 1 210 ? 12.079 -7.404 -11.766 1.00 76.31 210 ALA A C 1
ATOM 1618 O O . ALA A 1 210 ? 10.952 -7.844 -11.553 1.00 76.31 210 ALA A O 1
ATOM 1619 N N . GLY A 1 211 ? 13.093 -7.619 -10.924 1.00 81.44 211 GLY A N 1
ATOM 1620 C CA . GLY A 1 211 ? 12.973 -8.457 -9.726 1.00 81.44 211 GLY A CA 1
ATOM 1621 C C . GLY A 1 211 ? 11.943 -7.922 -8.720 1.00 81.44 211 GLY A C 1
ATOM 1622 O O . GLY A 1 211 ? 10.932 -8.587 -8.482 1.00 81.44 211 GLY A O 1
ATOM 1623 N N . PRO A 1 212 ? 12.132 -6.707 -8.166 1.00 84.06 212 PRO A N 1
ATOM 1624 C CA . PRO A 1 212 ? 11.224 -6.158 -7.160 1.00 84.06 212 PRO A CA 1
ATOM 1625 C C . PRO A 1 212 ? 9.779 -6.020 -7.651 1.00 84.06 212 PRO A C 1
ATOM 1627 O O . PRO A 1 212 ? 8.848 -6.269 -6.889 1.00 84.06 212 PRO A O 1
ATOM 1630 N N . GLY A 1 213 ? 9.578 -5.641 -8.919 1.00 85.06 213 GLY A N 1
ATOM 1631 C CA . GLY A 1 213 ? 8.248 -5.495 -9.508 1.00 85.06 213 GLY A CA 1
ATOM 1632 C C . GLY A 1 213 ? 7.526 -6.811 -9.733 1.00 85.06 213 GLY A C 1
ATOM 1633 O O . GLY A 1 213 ? 6.320 -6.884 -9.484 1.00 85.06 213 GLY A O 1
ATOM 1634 N N . LEU A 1 214 ? 8.248 -7.858 -10.141 1.00 84.38 214 LEU A N 1
ATOM 1635 C CA . LEU A 1 214 ? 7.684 -9.200 -10.240 1.00 84.38 214 LEU A CA 1
ATOM 1636 C C . LEU A 1 214 ? 7.319 -9.738 -8.855 1.00 84.38 214 LEU A C 1
ATOM 1638 O O . LEU A 1 214 ? 6.167 -10.118 -8.664 1.00 84.38 214 LEU A O 1
ATOM 1642 N N . ILE A 1 215 ? 8.232 -9.691 -7.878 1.00 85.94 215 ILE A N 1
ATOM 1643 C CA . ILE A 1 215 ? 7.961 -10.168 -6.511 1.00 85.94 215 ILE A CA 1
ATOM 1644 C C . ILE A 1 215 ? 6.774 -9.416 -5.902 1.00 85.94 215 ILE A C 1
ATOM 1646 O O . ILE A 1 215 ? 5.786 -10.029 -5.501 1.00 85.94 215 ILE A O 1
ATOM 1650 N N . GLY A 1 216 ? 6.836 -8.083 -5.882 1.00 86.94 216 GLY A N 1
ATOM 1651 C CA . GLY A 1 216 ? 5.810 -7.251 -5.261 1.00 86.94 216 GLY A CA 1
ATOM 1652 C C . GLY A 1 216 ? 4.440 -7.393 -5.924 1.00 86.94 216 GLY A C 1
ATOM 1653 O O . GLY A 1 216 ? 3.418 -7.454 -5.239 1.00 86.94 216 GLY A O 1
ATOM 1654 N N . GLY A 1 217 ? 4.406 -7.494 -7.257 1.00 88.00 217 GLY A N 1
ATOM 1655 C CA . GLY A 1 217 ? 3.177 -7.749 -8.003 1.00 88.00 217 GLY A CA 1
ATOM 1656 C C . GLY A 1 217 ? 2.593 -9.138 -7.729 1.00 88.00 217 GLY A C 1
ATOM 1657 O O . GLY A 1 217 ? 1.384 -9.251 -7.530 1.00 88.00 217 GLY A O 1
ATOM 1658 N N . CYS A 1 218 ? 3.430 -10.178 -7.665 1.00 86.88 218 CYS A N 1
ATOM 1659 C CA . CYS A 1 218 ? 2.993 -11.550 -7.385 1.00 86.88 218 CYS A CA 1
ATOM 1660 C C . CYS A 1 218 ? 2.486 -11.694 -5.945 1.00 86.88 218 CYS A C 1
ATOM 1662 O O . CYS A 1 218 ? 1.403 -12.227 -5.731 1.00 86.88 218 CYS A O 1
ATOM 1664 N N . GLN A 1 219 ? 3.186 -11.115 -4.967 1.00 87.69 219 GLN A N 1
ATOM 1665 C CA . GLN A 1 219 ? 2.736 -11.082 -3.573 1.00 87.69 219 GLN A CA 1
ATOM 1666 C C . GLN A 1 219 ? 1.404 -10.340 -3.416 1.00 87.69 219 GLN A C 1
ATOM 1668 O O . GLN A 1 219 ? 0.517 -10.802 -2.697 1.00 87.69 219 GLN A O 1
ATOM 1673 N N . ALA A 1 22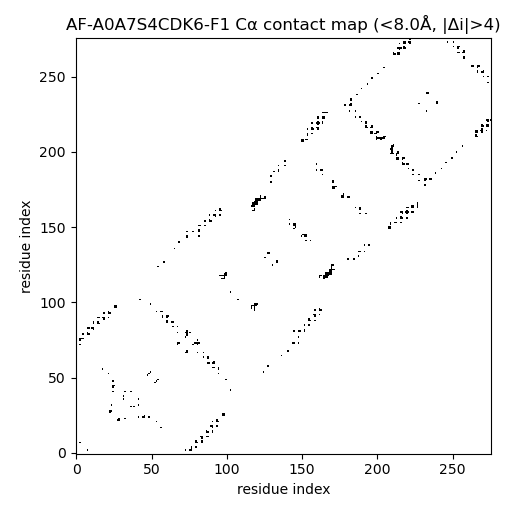0 ? 1.226 -9.206 -4.103 1.00 89.94 220 ALA A N 1
ATOM 1674 C CA . ALA A 1 220 ? -0.047 -8.488 -4.095 1.00 89.94 220 ALA A CA 1
ATOM 1675 C C . ALA A 1 220 ? -1.165 -9.314 -4.752 1.00 89.94 220 ALA A C 1
ATOM 1677 O O . ALA A 1 220 ? -2.300 -9.290 -4.276 1.00 89.9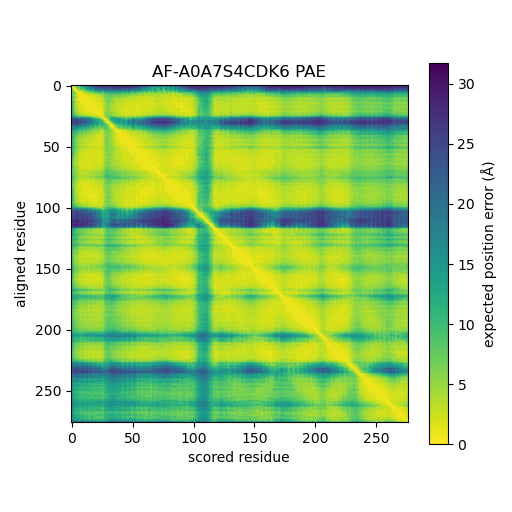4 220 ALA A O 1
ATOM 1678 N N . TYR A 1 221 ? -0.852 -10.068 -5.811 1.00 88.12 221 TYR A N 1
ATOM 1679 C CA . TYR A 1 221 ? -1.795 -10.969 -6.471 1.00 88.12 221 TYR A CA 1
ATOM 1680 C C . TYR A 1 221 ? -2.239 -12.119 -5.563 1.00 88.12 221 TYR A C 1
ATOM 1682 O O . TYR A 1 221 ? -3.438 -12.263 -5.326 1.00 88.12 221 TYR A O 1
ATOM 1690 N N . ALA A 1 222 ? -1.304 -12.889 -4.999 1.00 84.88 222 ALA A N 1
ATOM 1691 C CA . ALA A 1 222 ? -1.621 -13.972 -4.062 1.00 84.88 222 ALA A CA 1
ATOM 1692 C C . ALA A 1 222 ? -2.409 -13.461 -2.856 1.00 84.88 222 ALA A C 1
ATOM 1694 O O . ALA A 1 222 ? -3.399 -14.063 -2.424 1.00 84.88 222 ALA A O 1
ATOM 1695 N N . ARG A 1 223 ? -2.044 -12.276 -2.354 1.00 88.00 223 ARG A N 1
ATOM 1696 C CA . ARG A 1 223 ? -2.796 -11.631 -1.283 1.00 88.00 223 ARG A CA 1
ATOM 1697 C C . ARG A 1 223 ? -4.230 -11.315 -1.697 1.00 88.00 223 ARG A C 1
ATOM 1699 O O . ARG A 1 223 ? -5.146 -11.581 -0.933 1.00 88.00 223 ARG A O 1
ATOM 1706 N N . LEU A 1 224 ? -4.435 -10.774 -2.893 1.00 88.25 224 LEU A N 1
ATOM 1707 C CA . LEU A 1 224 ? -5.766 -10.448 -3.395 1.00 88.25 224 LEU A CA 1
ATOM 1708 C C . LEU A 1 224 ? -6.622 -11.706 -3.583 1.00 88.25 224 LEU A C 1
ATOM 1710 O O . LEU A 1 224 ? -7.786 -11.728 -3.199 1.00 88.25 224 LEU A O 1
ATOM 1714 N N . VAL A 1 225 ? -6.050 -12.763 -4.159 1.00 83.06 225 VAL A N 1
ATOM 1715 C CA . VAL A 1 225 ? -6.760 -14.026 -4.401 1.00 83.06 225 VAL A CA 1
ATOM 1716 C C . VAL A 1 225 ? -7.149 -14.702 -3.086 1.00 83.06 225 VAL A C 1
ATOM 1718 O O . VAL A 1 225 ? -8.281 -15.167 -2.958 1.00 83.06 225 VAL A O 1
ATOM 1721 N N . SER A 1 226 ? -6.262 -14.698 -2.089 1.00 82.50 226 SER A N 1
ATOM 1722 C CA . SER A 1 226 ? -6.530 -15.296 -0.773 1.00 82.50 226 SER A CA 1
ATOM 1723 C C . SER A 1 226 ? -7.556 -14.527 0.072 1.00 82.50 226 SER A C 1
ATOM 1725 O O . SER A 1 226 ? -8.189 -15.124 0.944 1.00 82.50 226 SER A O 1
ATOM 1727 N N . THR A 1 227 ? -7.771 -13.228 -0.171 1.00 82.25 227 THR A N 1
ATOM 1728 C CA . THR A 1 227 ? -8.757 -12.423 0.578 1.00 82.25 227 THR A CA 1
ATOM 1729 C C . THR A 1 227 ? -10.164 -12.424 -0.012 1.00 82.25 227 THR A C 1
ATOM 1731 O O . THR A 1 227 ? -11.122 -12.040 0.673 1.00 82.25 227 THR A O 1
ATOM 1734 N N . ILE A 1 228 ? -10.327 -12.851 -1.263 1.00 76.88 228 ILE A N 1
ATOM 1735 C CA . ILE A 1 228 ? -11.624 -12.831 -1.939 1.00 76.88 228 ILE A CA 1
ATOM 1736 C C . ILE A 1 228 ? -12.487 -14.000 -1.491 1.00 76.88 228 ILE A C 1
ATOM 1738 O O . ILE A 1 228 ? -12.109 -15.164 -1.557 1.00 76.88 228 ILE A O 1
ATOM 1742 N N . ASP A 1 229 ? -13.718 -13.672 -1.107 1.00 72.50 229 ASP A N 1
ATOM 1743 C CA . ASP A 1 229 ? -14.768 -14.667 -0.936 1.00 72.50 229 ASP A CA 1
ATOM 1744 C C . ASP A 1 229 ? -15.063 -15.320 -2.303 1.00 72.50 229 ASP A C 1
ATOM 1746 O O . ASP A 1 229 ? -15.405 -14.595 -3.248 1.00 72.50 229 ASP A O 1
ATOM 1750 N N . PRO A 1 230 ? -14.991 -16.659 -2.436 1.00 67.56 230 PRO A N 1
ATOM 1751 C CA . PRO A 1 230 ? -15.311 -17.362 -3.677 1.00 67.56 230 PRO A CA 1
ATOM 1752 C C . PRO A 1 230 ? -16.652 -16.937 -4.293 1.00 67.56 230 PRO A C 1
ATOM 1754 O O . PRO A 1 230 ? -16.782 -16.875 -5.516 1.00 67.56 230 PRO A O 1
ATOM 1757 N N . ALA A 1 231 ? -17.640 -16.562 -3.471 1.00 63.91 231 ALA A N 1
ATOM 1758 C CA . ALA A 1 231 ? -18.941 -16.083 -3.934 1.00 63.91 231 ALA A CA 1
ATOM 1759 C C . ALA A 1 231 ? -18.882 -14.739 -4.690 1.00 63.91 231 ALA A C 1
ATOM 1761 O O . ALA A 1 231 ? -19.766 -14.457 -5.498 1.00 63.91 231 ALA A O 1
ATOM 1762 N N . VAL A 1 232 ? -17.862 -13.914 -4.441 1.00 65.50 232 VAL A N 1
ATOM 1763 C CA . VAL A 1 232 ? -17.578 -12.679 -5.194 1.00 65.50 232 VAL A CA 1
ATOM 1764 C C . VAL A 1 232 ? -16.821 -13.002 -6.486 1.00 65.50 232 VAL A C 1
ATOM 1766 O O . VAL A 1 232 ? -17.096 -12.387 -7.515 1.00 65.50 232 VAL A O 1
ATOM 1769 N N . GLY A 1 233 ? -15.944 -14.013 -6.466 1.00 57.69 233 GLY A N 1
ATOM 1770 C CA . GLY A 1 233 ? -15.232 -14.501 -7.654 1.00 57.69 233 GLY A CA 1
ATOM 1771 C C . GLY A 1 233 ? -16.171 -14.966 -8.775 1.00 57.69 233 GLY A C 1
ATOM 1772 O O . GLY A 1 233 ? -15.940 -14.652 -9.939 1.00 57.69 233 GLY A O 1
ATOM 1773 N N . PHE A 1 234 ? -17.294 -15.609 -8.431 1.00 56.09 234 PHE A N 1
ATOM 1774 C CA . PHE A 1 234 ? -18.305 -16.040 -9.412 1.00 56.09 234 PHE A CA 1
ATOM 1775 C C . PHE A 1 234 ? -19.049 -14.889 -10.107 1.00 56.09 234 PHE A C 1
ATOM 1777 O O . PHE A 1 234 ? -19.457 -15.043 -11.256 1.00 56.09 234 PHE A O 1
ATOM 1784 N N . PHE A 1 235 ? -19.212 -13.733 -9.454 1.00 55.34 235 PHE A N 1
ATOM 1785 C CA . PHE A 1 235 ? -19.791 -12.542 -10.098 1.00 55.34 235 PHE A CA 1
ATOM 1786 C C . PHE A 1 235 ? -18.846 -11.918 -11.128 1.00 55.34 235 PHE A C 1
ATOM 1788 O O . PHE A 1 235 ? -19.282 -11.169 -11.996 1.00 55.34 235 PHE A O 1
ATOM 1795 N N . ALA A 1 236 ? -17.563 -12.257 -11.044 1.00 59.09 236 ALA A N 1
ATOM 1796 C CA . ALA A 1 236 ? -16.504 -11.715 -11.864 1.00 59.09 236 ALA A CA 1
ATOM 1797 C C . ALA A 1 236 ? -16.037 -12.708 -12.936 1.00 59.09 236 ALA A C 1
ATOM 1799 O O . ALA A 1 236 ? -14.878 -12.636 -13.305 1.00 59.09 236 ALA A O 1
ATOM 1800 N N . ALA A 1 237 ? -16.869 -13.643 -13.415 1.00 65.12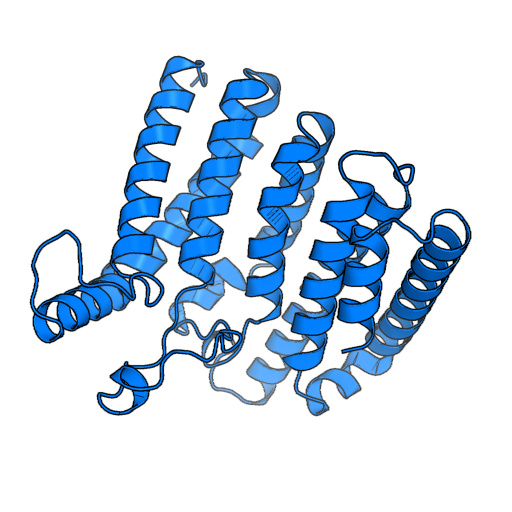 237 ALA A N 1
ATOM 1801 C CA . ALA A 1 237 ? -16.426 -14.750 -14.277 1.00 65.12 237 ALA A CA 1
ATOM 1802 C C . ALA A 1 237 ? -15.537 -14.308 -15.462 1.00 65.12 237 ALA A C 1
ATOM 1804 O O . ALA A 1 237 ? -14.464 -14.870 -15.654 1.00 65.12 237 ALA A O 1
ATOM 1805 N N . GLU A 1 238 ? -15.906 -13.242 -16.181 1.00 65.62 238 GLU A N 1
ATOM 1806 C CA . GLU A 1 238 ? -15.088 -12.691 -17.278 1.00 65.62 238 GLU A CA 1
ATOM 1807 C C . GLU A 1 238 ? -13.747 -12.112 -16.788 1.00 65.62 238 GLU A C 1
ATOM 1809 O O . GLU A 1 238 ? -12.698 -12.306 -17.404 1.00 65.62 238 GLU A O 1
ATOM 1814 N N . HIS A 1 239 ? -13.751 -11.430 -15.640 1.00 67.12 239 HIS A N 1
ATOM 1815 C CA . HIS A 1 239 ? -12.540 -10.898 -15.011 1.00 67.12 239 HIS A CA 1
ATOM 1816 C C . HIS A 1 239 ? -11.681 -11.987 -14.369 1.00 67.12 239 HIS A C 1
ATOM 1818 O O . HIS A 1 239 ? -10.463 -11.842 -14.308 1.00 67.12 239 HIS A O 1
ATOM 1824 N N . TYR A 1 240 ? -12.294 -13.077 -13.920 1.00 69.56 240 TYR A N 1
ATOM 1825 C CA . TYR A 1 240 ? -11.633 -14.244 -13.367 1.00 69.56 240 TYR A CA 1
ATOM 1826 C C . TYR A 1 240 ? -10.942 -15.037 -14.474 1.00 69.56 240 TYR A C 1
ATOM 1828 O O . TYR A 1 240 ? -9.768 -15.352 -14.338 1.00 69.56 240 TYR A O 1
ATOM 1836 N N . GLU A 1 241 ? -11.598 -15.262 -15.614 1.00 73.69 241 GLU A N 1
ATOM 1837 C CA . GLU A 1 241 ? -10.962 -15.873 -16.787 1.00 73.69 241 GLU A CA 1
ATOM 1838 C C . GLU A 1 241 ? -9.799 -15.022 -17.310 1.00 73.69 241 GLU A C 1
ATOM 1840 O O . GLU A 1 241 ? -8.701 -15.541 -17.526 1.00 73.69 241 GLU A O 1
ATOM 1845 N N . ALA 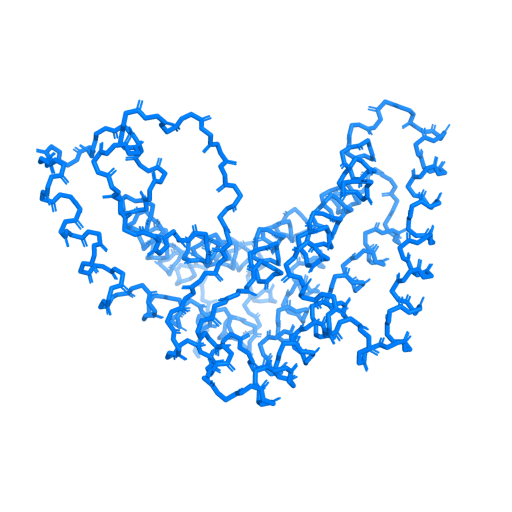A 1 242 ? -10.001 -13.706 -17.448 1.00 72.88 242 ALA A N 1
ATOM 1846 C CA . ALA A 1 242 ? -8.930 -12.785 -17.825 1.00 72.88 242 ALA A CA 1
ATOM 1847 C C . ALA A 1 242 ? -7.790 -12.772 -16.790 1.00 72.88 242 ALA A C 1
ATOM 1849 O O . ALA A 1 242 ? -6.621 -12.681 -17.165 1.00 72.88 242 ALA A O 1
ATOM 1850 N N . SER A 1 243 ? -8.125 -12.894 -15.502 1.00 72.31 243 SER A N 1
ATOM 1851 C CA . SER A 1 243 ? -7.160 -13.018 -14.410 1.00 72.31 243 SER A CA 1
ATOM 1852 C C . SER A 1 243 ? -6.339 -14.295 -14.549 1.00 72.31 243 SER A C 1
ATOM 1854 O O . SER A 1 243 ? -5.121 -14.219 -14.640 1.00 72.31 243 SER A O 1
ATOM 1856 N N . CYS A 1 244 ? -6.987 -15.456 -14.672 1.00 76.00 244 CYS A N 1
ATOM 1857 C CA . CYS A 1 244 ? -6.324 -16.745 -14.850 1.00 76.00 244 CYS A CA 1
ATOM 1858 C C . CYS A 1 244 ? -5.430 -16.770 -16.095 1.00 76.00 244 CYS A C 1
ATOM 1860 O O . CYS A 1 244 ? -4.314 -17.284 -16.033 1.00 76.00 244 CYS A O 1
ATOM 1862 N N . ALA A 1 245 ? -5.893 -16.205 -17.214 1.00 81.00 245 ALA A N 1
ATOM 1863 C CA . ALA A 1 245 ? -5.111 -16.126 -18.443 1.00 81.00 245 ALA A CA 1
ATOM 1864 C C . ALA A 1 245 ? -3.848 -15.271 -18.265 1.00 81.00 245 ALA A C 1
ATOM 1866 O O . ALA A 1 245 ? -2.765 -15.658 -18.709 1.00 81.00 245 ALA A O 1
ATOM 1867 N N . GLU A 1 246 ? -3.968 -14.125 -17.595 1.00 76.69 246 GLU A N 1
ATOM 1868 C CA . GLU A 1 246 ? -2.836 -13.238 -17.342 1.00 76.69 246 GLU A CA 1
ATOM 1869 C C . GLU A 1 246 ? -1.867 -13.828 -16.311 1.00 76.69 246 GLU A C 1
ATOM 1871 O O . GLU A 1 246 ? -0.658 -13.785 -16.533 1.00 76.69 246 GLU A O 1
ATOM 1876 N N . THR A 1 247 ? -2.369 -14.451 -15.242 1.00 75.06 247 THR A N 1
ATOM 1877 C CA . THR A 1 247 ? -1.549 -15.184 -14.268 1.00 75.06 247 THR A CA 1
ATOM 1878 C C . THR A 1 247 ? -0.782 -16.298 -14.958 1.00 75.06 247 THR A C 1
ATOM 1880 O O . THR A 1 247 ? 0.435 -16.348 -14.848 1.00 75.06 247 THR A O 1
ATOM 1883 N N . HIS A 1 248 ? -1.448 -17.118 -15.777 1.00 82.69 248 HIS A N 1
ATOM 1884 C CA . HIS A 1 248 ? -0.784 -18.160 -16.556 1.00 82.69 248 HIS A CA 1
ATO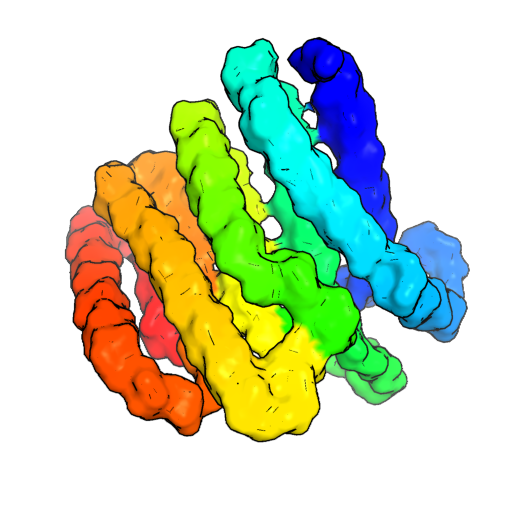M 1885 C C . HIS A 1 248 ? 0.311 -17.591 -17.472 1.00 82.69 248 HIS A C 1
ATOM 1887 O O . HIS A 1 248 ? 1.421 -18.126 -17.524 1.00 82.69 248 HIS A O 1
ATOM 1893 N N . ARG A 1 249 ? 0.034 -16.475 -18.161 1.00 83.94 249 ARG A N 1
ATOM 1894 C CA . ARG A 1 249 ? 1.011 -15.779 -19.012 1.00 83.94 249 ARG A CA 1
ATOM 1895 C C . ARG A 1 249 ? 2.232 -15.314 -18.214 1.00 83.94 249 ARG A C 1
ATOM 1897 O O . ARG A 1 249 ? 3.355 -15.449 -18.697 1.00 83.94 249 ARG A O 1
ATOM 1904 N N . LEU A 1 250 ? 2.021 -14.769 -17.018 1.00 78.00 250 LEU A N 1
ATOM 1905 C CA . LEU A 1 250 ? 3.082 -14.285 -16.136 1.00 78.00 250 LEU A CA 1
ATOM 1906 C C . LEU A 1 250 ? 3.889 -15.434 -15.529 1.00 78.00 250 LEU A C 1
ATOM 1908 O O . LEU A 1 250 ? 5.114 -15.384 -15.576 1.00 78.00 250 LEU A O 1
ATOM 1912 N N . THR A 1 251 ? 3.236 -16.501 -15.067 1.00 82.38 251 THR A N 1
ATOM 1913 C CA . THR A 1 251 ? 3.906 -17.719 -14.593 1.00 82.38 251 THR A CA 1
ATOM 1914 C C . THR A 1 251 ? 4.802 -18.300 -15.681 1.00 82.38 251 THR A C 1
ATOM 1916 O O . THR A 1 251 ? 5.978 -18.556 -15.433 1.00 82.38 251 THR A O 1
ATOM 1919 N N . LEU A 1 252 ? 4.298 -18.434 -16.914 1.00 85.31 252 LEU A N 1
ATOM 1920 C CA . LEU A 1 252 ? 5.107 -18.900 -18.042 1.00 85.31 252 LEU A CA 1
ATOM 1921 C C . LEU A 1 252 ? 6.295 -17.976 -18.325 1.00 85.31 252 LEU A C 1
ATOM 1923 O O . LEU A 1 252 ? 7.387 -18.467 -18.599 1.00 85.31 252 LEU A O 1
ATOM 1927 N N . HIS A 1 253 ? 6.103 -16.658 -18.252 1.00 82.81 253 HIS A N 1
ATOM 1928 C CA . HIS A 1 253 ? 7.180 -15.693 -18.453 1.00 82.81 253 HIS A CA 1
ATOM 1929 C C . HIS A 1 253 ? 8.274 -15.815 -17.380 1.00 82.81 253 HIS A C 1
ATOM 1931 O O . HIS A 1 253 ? 9.450 -15.915 -17.725 1.00 82.81 253 HIS A O 1
ATOM 1937 N N . VAL A 1 254 ? 7.896 -15.885 -16.099 1.00 81.50 254 VAL A N 1
ATOM 1938 C CA . VAL A 1 254 ? 8.836 -16.071 -14.979 1.00 81.50 254 VAL A CA 1
ATOM 1939 C C . VAL A 1 254 ? 9.576 -17.402 -15.110 1.00 81.50 254 VAL A C 1
ATOM 1941 O O . VAL A 1 254 ? 10.798 -17.429 -15.004 1.00 81.50 254 VAL A O 1
ATOM 1944 N N . MET A 1 255 ? 8.878 -18.494 -15.442 1.00 84.62 255 MET A N 1
ATOM 1945 C CA . MET A 1 255 ? 9.509 -19.799 -15.683 1.00 84.62 255 MET A CA 1
ATOM 1946 C C . MET A 1 255 ? 10.488 -19.769 -16.865 1.00 84.62 255 MET A C 1
ATOM 1948 O O . MET A 1 255 ? 11.549 -20.388 -16.800 1.00 84.62 255 MET A O 1
ATOM 1952 N N . GLN A 1 256 ? 10.159 -19.054 -17.945 1.00 86.12 256 GLN A N 1
ATOM 1953 C CA . GLN A 1 256 ? 11.055 -18.885 -19.093 1.00 86.12 256 GLN A CA 1
ATOM 1954 C C . GLN A 1 256 ? 12.311 -18.091 -18.729 1.00 86.12 256 GLN A C 1
ATOM 1956 O O . GLN A 1 256 ? 13.398 -18.465 -19.167 1.00 86.12 256 GLN A O 1
ATOM 1961 N N . GLN A 1 257 ? 12.179 -17.029 -17.932 1.00 82.06 257 GLN A N 1
ATOM 1962 C CA . GLN A 1 257 ? 13.331 -16.264 -17.454 1.00 82.06 257 GLN A CA 1
ATOM 1963 C C . GLN A 1 257 ? 14.180 -17.075 -16.468 1.00 82.06 257 GLN A C 1
ATOM 1965 O O . GLN A 1 257 ? 15.398 -17.102 -16.605 1.00 82.06 257 GLN A O 1
ATOM 1970 N N . LEU A 1 258 ? 13.559 -17.828 -15.557 1.00 84.00 258 LEU A N 1
ATOM 1971 C CA . LEU A 1 258 ? 14.267 -18.704 -14.620 1.00 84.00 258 LEU A CA 1
ATOM 1972 C C . LEU A 1 258 ? 15.014 -19.839 -15.341 1.00 84.00 258 LEU A C 1
ATOM 1974 O O . LEU A 1 258 ? 16.083 -20.256 -14.914 1.00 84.00 258 LEU A O 1
ATOM 1978 N N . ALA A 1 259 ? 14.495 -20.325 -16.473 1.00 86.31 259 ALA A N 1
ATOM 1979 C CA . ALA A 1 259 ? 15.212 -21.291 -17.306 1.00 86.31 259 ALA A CA 1
ATOM 1980 C C . ALA A 1 259 ? 16.477 -20.698 -17.960 1.00 86.31 259 ALA A C 1
ATOM 1982 O O . ALA A 1 259 ? 17.404 -21.445 -18.276 1.00 86.31 259 ALA A O 1
ATOM 1983 N N . GLN A 1 260 ? 16.513 -19.380 -18.180 1.00 85.38 260 GLN A N 1
ATOM 1984 C CA . GLN A 1 260 ? 17.670 -18.663 -18.728 1.00 85.38 260 GLN A CA 1
ATOM 1985 C C . GLN A 1 260 ? 18.666 -18.262 -17.634 1.00 85.38 260 GLN A C 1
ATOM 1987 O O . GLN A 1 260 ? 19.871 -18.312 -17.873 1.00 85.38 260 GLN A O 1
ATOM 1992 N N . ASP A 1 261 ? 18.170 -17.925 -16.442 1.00 83.50 261 ASP A N 1
ATOM 1993 C CA . ASP A 1 261 ? 18.967 -17.595 -15.261 1.00 83.50 261 ASP A CA 1
ATOM 1994 C C . ASP A 1 261 ? 18.424 -18.301 -13.998 1.00 83.50 261 ASP A C 1
ATOM 1996 O O . ASP A 1 261 ? 17.661 -17.718 -13.220 1.00 83.50 261 ASP A O 1
ATOM 2000 N N . PRO A 1 262 ? 18.815 -19.569 -13.764 1.00 83.06 262 PRO A N 1
ATOM 2001 C CA . PRO A 1 262 ? 18.309 -20.362 -12.640 1.00 83.06 262 PRO A CA 1
ATOM 2002 C C . PRO A 1 262 ? 18.762 -19.867 -11.263 1.00 83.06 262 PRO A C 1
ATOM 2004 O O . PRO A 1 262 ? 18.229 -20.315 -10.251 1.00 83.06 262 PRO A O 1
ATOM 2007 N N . ALA A 1 263 ? 19.773 -18.994 -11.208 1.00 84.38 263 ALA A N 1
ATOM 2008 C CA . ALA A 1 263 ? 20.304 -18.446 -9.963 1.00 84.38 263 ALA A CA 1
ATOM 2009 C C . ALA A 1 263 ? 19.574 -17.164 -9.524 1.00 84.38 263 ALA A C 1
ATOM 2011 O O . ALA A 1 263 ? 19.874 -16.620 -8.459 1.00 84.38 263 ALA A O 1
ATOM 2012 N N . ASN A 1 264 ? 18.618 -16.675 -10.319 1.00 81.62 264 ASN A N 1
ATOM 2013 C CA . ASN A 1 264 ? 17.884 -15.459 -10.015 1.00 81.62 264 ASN A CA 1
ATOM 2014 C C . ASN A 1 264 ? 16.868 -15.684 -8.885 1.00 81.62 264 ASN A C 1
ATOM 2016 O O . ASN A 1 264 ? 15.717 -16.061 -9.113 1.00 81.62 264 ASN A O 1
ATOM 2020 N N . HIS A 1 265 ? 17.297 -15.420 -7.651 1.00 83.81 265 HIS A N 1
ATOM 2021 C CA . HIS A 1 265 ? 16.470 -15.567 -6.452 1.00 83.81 265 HIS A CA 1
ATOM 2022 C C . HIS A 1 265 ? 15.149 -14.786 -6.524 1.00 83.81 265 HIS A C 1
ATOM 2024 O O . HIS A 1 265 ? 14.137 -15.272 -6.032 1.00 83.81 265 HIS A O 1
ATOM 2030 N N . CYS A 1 266 ? 15.119 -13.628 -7.195 1.00 80.38 266 CYS A N 1
ATOM 2031 C CA . CYS A 1 266 ? 13.893 -12.842 -7.320 1.00 80.38 266 CYS A CA 1
ATOM 2032 C C . CYS A 1 266 ? 12.823 -13.544 -8.165 1.00 80.38 266 CYS A C 1
ATOM 2034 O O . CYS A 1 266 ? 11.636 -13.452 -7.863 1.00 80.38 266 CYS A O 1
ATOM 2036 N N . LEU A 1 267 ? 13.232 -14.253 -9.221 1.00 80.38 267 LEU A N 1
ATOM 2037 C CA . LEU A 1 267 ? 12.310 -15.020 -10.061 1.00 80.38 267 LEU A CA 1
ATOM 2038 C C . LEU A 1 267 ? 11.781 -16.263 -9.340 1.00 80.38 267 LEU A C 1
ATOM 2040 O O . LEU A 1 267 ? 10.626 -16.628 -9.546 1.00 80.38 267 LEU A O 1
ATOM 2044 N N . VAL A 1 268 ? 12.599 -16.881 -8.481 1.00 84.81 268 VAL A N 1
ATOM 2045 C CA . VAL A 1 268 ? 12.164 -17.991 -7.619 1.00 84.81 268 VAL A CA 1
ATOM 2046 C C . VAL A 1 268 ? 11.110 -17.507 -6.626 1.00 84.81 268 VAL A C 1
ATOM 2048 O O . VAL A 1 268 ? 10.016 -18.057 -6.599 1.00 84.81 268 VAL A O 1
ATOM 2051 N N . GLU A 1 269 ? 11.381 -16.423 -5.894 1.00 83.69 269 GLU A N 1
ATOM 2052 C CA . GLU A 1 269 ? 10.426 -15.853 -4.932 1.00 83.69 269 GLU A CA 1
ATOM 2053 C C . GLU A 1 269 ? 9.119 -15.397 -5.596 1.00 83.69 269 GLU A C 1
ATOM 2055 O O . GLU A 1 269 ? 8.035 -15.607 -5.053 1.00 83.69 269 GLU A O 1
ATOM 2060 N N . ALA A 1 270 ? 9.194 -14.794 -6.789 1.00 81.00 270 ALA A N 1
ATOM 2061 C CA . ALA A 1 270 ? 8.004 -14.406 -7.544 1.00 81.00 270 ALA A CA 1
ATOM 2062 C C . ALA A 1 270 ? 7.178 -15.624 -7.988 1.00 81.00 270 ALA A C 1
ATOM 2064 O O . ALA A 1 270 ? 5.949 -15.562 -7.986 1.00 81.00 270 ALA A O 1
ATOM 2065 N N . LEU A 1 271 ? 7.838 -16.723 -8.371 1.00 83.38 271 LEU A N 1
ATOM 2066 C CA . LEU A 1 271 ? 7.167 -17.967 -8.738 1.00 83.38 271 LEU A CA 1
ATOM 2067 C C . LEU A 1 271 ? 6.509 -18.625 -7.524 1.00 83.38 271 LEU A C 1
ATOM 2069 O O . LEU A 1 271 ? 5.341 -18.991 -7.623 1.00 83.38 271 LEU A O 1
ATOM 2073 N N . ASP A 1 272 ? 7.215 -18.718 -6.397 1.00 85.06 272 ASP A N 1
ATOM 2074 C CA . ASP A 1 272 ? 6.675 -19.262 -5.148 1.00 85.06 272 ASP A CA 1
ATOM 2075 C C . ASP A 1 272 ? 5.431 -18.472 -4.717 1.00 85.06 272 ASP A C 1
ATOM 2077 O O . ASP A 1 272 ? 4.372 -19.057 -4.500 1.00 85.06 272 ASP A O 1
ATOM 2081 N N . ALA A 1 273 ? 5.500 -17.137 -4.752 1.00 79.00 273 ALA A N 1
ATOM 2082 C CA . ALA A 1 273 ? 4.366 -16.271 -4.439 1.00 79.00 273 ALA A CA 1
ATOM 2083 C C . ALA A 1 273 ? 3.178 -16.404 -5.412 1.00 79.00 273 ALA A C 1
ATOM 2085 O O . ALA A 1 273 ? 2.083 -15.991 -5.063 1.00 79.00 273 ALA A O 1
ATOM 2086 N N . MET A 1 274 ? 3.357 -16.914 -6.636 1.00 76.12 274 MET A N 1
ATOM 2087 C CA . MET A 1 274 ? 2.239 -17.181 -7.560 1.00 76.12 274 MET A CA 1
ATOM 2088 C C . MET A 1 274 ? 1.619 -18.570 -7.377 1.00 76.12 274 MET A C 1
ATOM 2090 O O . MET A 1 274 ? 0.520 -18.805 -7.883 1.00 76.12 274 MET A O 1
ATOM 2094 N N . LEU A 1 275 ? 2.351 -19.500 -6.760 1.00 77.38 275 LEU A N 1
ATOM 2095 C CA . LEU A 1 275 ? 1.932 -20.890 -6.578 1.00 77.38 275 LEU A CA 1
ATOM 2096 C C . LEU A 1 275 ? 1.240 -21.137 -5.228 1.00 77.38 275 LEU A C 1
ATOM 2098 O O . LEU A 1 275 ? 0.537 -22.143 -5.111 1.00 77.38 275 LEU A O 1
ATOM 2102 N N . GLU A 1 276 ? 1.438 -20.248 -4.249 1.00 64.88 276 GLU A N 1
ATOM 2103 C CA . GLU A 1 276 ? 0.676 -20.172 -2.987 1.00 64.88 276 GLU A CA 1
ATOM 2104 C C . GLU A 1 276 ? -0.768 -19.681 -3.185 1.00 64.88 276 GLU A C 1
ATOM 2106 O O . GLU A 1 276 ? -1.674 -20.298 -2.573 1.00 64.88 276 GLU A O 1
#

pLDDT: mean 82.17, std 12.99, range [35.25, 96.56]

Solvent-accessible surface area (backbone atoms only — not comparable to full-atom values): 14799 Å² total; per-residue (Å²): 133,82,77,45,65,70,58,38,47,57,50,32,53,54,39,47,53,52,31,50,52,52,45,66,54,29,82,83,47,75,62,75,53,96,78,75,58,54,70,69,60,47,50,51,50,27,52,51,37,60,76,71,40,47,63,56,53,43,54,50,39,54,50,50,50,52,48,40,58,77,66,38,31,53,79,72,36,49,67,49,30,46,51,31,47,36,42,39,35,48,31,44,27,54,61,46,62,42,70,74,70,81,85,48,79,75,52,72,78,60,73,83,66,86,68,81,71,57,19,50,54,61,48,87,48,29,76,65,74,71,32,74,65,49,58,55,47,52,55,52,48,42,52,59,37,38,77,76,37,39,68,54,36,52,47,50,30,63,40,48,27,33,62,29,25,57,43,67,47,35,46,55,84,51,71,67,57,26,47,52,47,53,43,54,51,48,56,53,49,50,55,52,36,49,54,41,35,53,51,14,70,70,40,58,81,88,37,75,39,17,39,56,29,35,30,32,25,23,43,18,46,40,33,32,62,72,62,53,57,70,80,46,49,66,78,34,50,72,61,46,53,54,43,53,54,50,50,51,52,47,53,52,48,42,53,54,50,34,72,75,41,77,82,46,62,44,47,51,53,20,48,52,32,64,72,107

Nearest PDB structures (foldseek):
  8g9j-assembly1_A  TM=2.298E-01  e=1.610E+00  synthetic construct
  8g9k-assembly1_A  TM=2.465E-01  e=7.077E+00  synthetic construct
  3r9a-assembly1_B  TM=1.538E-01  e=1.353E+00  Homo sapiens

Sequence (276 aa):
QFYGGAQAETKRVGVELAANLVLEFSHTATKGTDLGLTWEAHEQCRLGFQEQLLFSILHQTVTLLSTCHQQRVLQCDPQAGARLIGSGLTLMSYALAWNFDPMSADRAMNYLQEDSTLLTPPGGWAGALLSDDFVSFLVALQTDVAAISPEASATFYPVYIQLASLTGKIFGSDRDVVKQQKHQHFERMMKLIFAVLRRAAAVPSDGPEAGPGLIGGCQAYARLVSTIDPAVGFFAAEHYEASCAETHRLTLHVMQQLAQDPANHCLVEALDAMLE

Mean predicted aligned error: 7.58 Å

InterPro domains:
  IPR044189 Exportin 4/7-like [PTHR12596] (9-259)

Secondary structure (DSSP, 8-state):
----HHHHHHHHHHHHHHHHHHHHHSTT--S--TT---HHHHHHHHHHHHHHTHHHHHHHHHHHHHHHHHTTHHHH-HHHHHHHHHHHHHHHHHHHT---S---TTGGG-TT----------GGGHHHHT-HHHHHHHHHHHHHHHHH-HHHHGGGHHHHHHHHT--GGGG-SSHHHHHHHHHHHHHHHHHHHHHHHHHHHHS-TTSTTHHHHHHHHHHHHHHHHHHS-HHHHGGGHHHHHHHHHHHHHHHHHHHHHHHH-TT-HHHHHHHHHHH-